Protein AF-A0A9D6R9U3-F1 (afdb_monomer_lite)

Secondary structure (DSSP, 8-state):
--STTHHHHHHHHHHHHHHHHHHHHHHHHHHHTTTTTT--GGGHHHHHHHHHHHHHHHHHHHHHHTSHHHHHHHHHHHHHHHSHHHHHHHHHHHHHHHHH-HHHHTT-HHHHHHHHHHHHHHHHHHHHHHHHHTTSEEEEEETTTEEEEEETTEE---EETTSHHHHHHHHHHHHHHHHHHHHHHHHHHHHHHHTTSTT---GGGTHHHHHHHHHHHHHHHHHHHTT-TTHHHHHHHHHHHHHHHHHHHGGGSGGGHHHHTTHHHHHHHHHT-S-EEE-TTT--EEEEHHHHHHHHHHHHHTT---TTGGGS-HHHHHHHHHHHHHHHTTTSS--------TT---------------

Foldseek 3Di:
DPLPPVVVVLQVVLQVQLVVQLVVLVVLLCQLLVNVVLADPLLVLVLVLQSLLSSLLSSLLSSVCVPLLRVLLVVLVVVLCVDVVSVVVLVVVVVCCLQVVVVVVVPPPLLRQLVNLQSVLVVLLCVLSVCNSSSQWDWDDDPDFWIFIAGSNRGPDIDGCPDPVVVCNVCVNLSSLVSNLSSLVVVLVVVVVVPVDPDDDDPLVRVLSVLSNQLSVLSNCQVVCVVPPVVNVVSSVSNSVSSSCNSNCCSVGPVSVVVVVSSVSSVVSQQPDPAFAAQPQLRHTDGRPSNLVSVCVVCVSVVHDPPSPSSHDPVRNVVVVVVVVCVVVVNPDDPDDDDPDPPPPPDPPDDPDPDPDD

pLDDT: mean 83.94, std 16.0, range [28.25, 98.19]

Structure (mmCIF, N/CA/C/O backbone):
data_AF-A0A9D6R9U3-F1
#
_entry.id   AF-A0A9D6R9U3-F1
#
loop_
_atom_site.group_PDB
_atom_site.id
_atom_site.type_symbol
_atom_site.label_atom_id
_atom_site.label_alt_id
_atom_site.label_comp_id
_atom_site.label_asym_id
_atom_site.label_entity_id
_atom_site.label_seq_id
_atom_site.pdbx_PDB_ins_code
_atom_site.Cartn_x
_atom_site.Cartn_y
_atom_site.Cartn_z
_atom_site.occupancy
_atom_site.B_iso_or_equiv
_atom_site.auth_seq_id
_atom_site.auth_comp_id
_atom_site.auth_asym_id
_atom_site.auth_atom_id
_atom_site.pdbx_PDB_model_num
ATOM 1 N N . MET A 1 1 ? 4.268 16.342 -34.846 1.00 36.91 1 MET A N 1
ATOM 2 C CA . MET A 1 1 ? 3.009 16.623 -34.118 1.00 36.91 1 MET A CA 1
ATOM 3 C C . MET A 1 1 ? 2.222 15.319 -33.978 1.00 36.91 1 MET A C 1
ATOM 5 O O . MET A 1 1 ? 1.827 14.805 -35.005 1.00 36.91 1 MET A O 1
ATOM 9 N N . SER A 1 2 ? 2.113 14.731 -32.771 1.00 40.75 2 SER A N 1
ATOM 10 C CA . SER A 1 2 ? 1.139 13.664 -32.374 1.00 40.75 2 SER A CA 1
ATOM 11 C C . SER A 1 2 ? 1.418 13.082 -30.957 1.00 40.75 2 SER A C 1
ATOM 13 O O . SER A 1 2 ? 0.963 11.993 -30.617 1.00 40.75 2 SER A O 1
ATOM 15 N N . GLY A 1 3 ? 2.175 13.767 -30.088 1.00 41.53 3 GLY A N 1
ATOM 16 C CA . GLY A 1 3 ? 2.413 13.292 -28.711 1.00 41.53 3 GLY A CA 1
ATOM 17 C C . GLY A 1 3 ? 1.284 13.622 -27.725 1.00 41.53 3 GLY A C 1
ATOM 18 O O . GLY A 1 3 ? 1.125 12.934 -26.722 1.00 41.53 3 GLY A O 1
ATOM 19 N N . TYR A 1 4 ? 0.477 14.645 -28.024 1.00 43.56 4 TYR A N 1
ATOM 20 C CA . TYR A 1 4 ? -0.509 15.208 -27.092 1.00 43.56 4 TYR A CA 1
ATOM 21 C C . TYR A 1 4 ? -1.892 14.539 -27.124 1.00 43.56 4 TYR A C 1
ATOM 23 O O . TYR A 1 4 ? -2.690 14.785 -26.232 1.00 43.56 4 TYR A O 1
ATOM 31 N N . GLY A 1 5 ? -2.195 13.672 -28.098 1.00 46.56 5 GLY A N 1
ATOM 32 C CA . GLY A 1 5 ? -3.511 13.013 -28.183 1.00 46.56 5 GLY A CA 1
ATOM 33 C C . GLY A 1 5 ? -3.703 11.844 -27.203 1.00 46.56 5 GLY A C 1
ATOM 34 O O . GLY A 1 5 ? -4.823 11.565 -26.778 1.00 46.56 5 GLY A O 1
ATOM 35 N N . ALA A 1 6 ? -2.615 11.173 -26.806 1.00 57.75 6 ALA A N 1
ATOM 36 C CA . ALA A 1 6 ? -2.670 9.982 -25.950 1.00 57.75 6 ALA A CA 1
ATOM 37 C C . ALA A 1 6 ? -2.725 10.303 -24.442 1.00 57.75 6 ALA A C 1
ATOM 39 O O . ALA A 1 6 ? -3.323 9.549 -23.675 1.00 57.75 6 ALA A O 1
ATOM 40 N N . GLU A 1 7 ? -2.142 11.428 -24.016 1.00 64.00 7 GLU A N 1
ATOM 41 C CA . GLU A 1 7 ? -2.164 11.906 -22.623 1.00 64.00 7 GLU A CA 1
ATOM 42 C C . GLU A 1 7 ? -3.590 12.171 -22.087 1.00 64.00 7 GLU A C 1
ATOM 44 O O . GLU A 1 7 ? -3.938 11.617 -21.042 1.00 64.00 7 GLU A O 1
ATOM 49 N N . PRO A 1 8 ? -4.482 12.910 -22.781 1.00 70.81 8 PRO A N 1
ATOM 50 C CA . PRO A 1 8 ? -5.829 13.167 -22.271 1.00 70.81 8 PRO A CA 1
ATOM 51 C C . PRO A 1 8 ? -6.691 11.897 -22.212 1.00 70.81 8 PRO A C 1
ATOM 53 O O . PRO A 1 8 ? -7.508 11.750 -21.304 1.00 70.81 8 PRO A O 1
ATOM 56 N N . ALA A 1 9 ? -6.494 10.939 -23.125 1.00 79.06 9 ALA A N 1
ATOM 57 C CA . ALA A 1 9 ? -7.179 9.646 -23.070 1.00 79.06 9 ALA A CA 1
ATOM 58 C C . ALA A 1 9 ? -6.716 8.795 -21.873 1.00 79.06 9 ALA A C 1
ATOM 60 O O . ALA A 1 9 ? -7.549 8.208 -21.181 1.00 79.06 9 ALA A O 1
ATOM 61 N N . LEU A 1 10 ? -5.408 8.775 -21.585 1.00 83.62 10 LEU A N 1
ATOM 62 C CA . LEU A 1 10 ? -4.839 8.113 -20.408 1.00 83.62 10 LEU A CA 1
ATOM 63 C C . LEU A 1 10 ? -5.452 8.664 -19.113 1.00 83.62 10 LEU A C 1
ATOM 65 O O . LEU A 1 10 ? -5.875 7.888 -18.256 1.00 83.62 10 LEU A O 1
ATOM 69 N N . HIS A 1 11 ? -5.532 9.992 -18.990 1.00 87.12 11 HIS A N 1
ATOM 70 C CA . HIS A 1 11 ? -6.084 10.646 -17.805 1.00 87.12 11 HIS A CA 1
ATOM 71 C C . HIS A 1 11 ? -7.570 10.353 -17.604 1.00 87.12 11 HIS A C 1
ATOM 73 O O . HIS A 1 11 ? -7.971 10.079 -16.475 1.00 87.12 11 HIS A O 1
ATOM 79 N N . ARG A 1 12 ? -8.372 10.321 -18.676 1.00 90.19 12 ARG A N 1
ATOM 80 C CA . ARG A 1 12 ? -9.791 9.932 -18.589 1.00 90.19 12 ARG A CA 1
ATOM 81 C C . ARG A 1 12 ? -9.971 8.506 -18.076 1.00 90.19 12 ARG A C 1
ATOM 83 O O . ARG A 1 12 ? -10.809 8.266 -17.213 1.00 90.19 12 ARG A O 1
ATOM 90 N N . VAL A 1 13 ? -9.171 7.561 -18.572 1.00 90.31 13 VAL A N 1
ATOM 91 C CA . VAL A 1 13 ? -9.241 6.165 -18.113 1.00 90.31 13 VAL A CA 1
ATOM 92 C C . VAL A 1 13 ? -8.773 6.040 -16.662 1.00 90.31 13 VAL A C 1
ATOM 94 O O . VAL A 1 13 ? -9.426 5.362 -15.875 1.00 90.31 13 VAL A O 1
ATOM 97 N N . ALA A 1 14 ? -7.687 6.721 -16.288 1.00 92.25 14 ALA A N 1
ATOM 98 C CA . ALA A 1 14 ? -7.200 6.726 -14.910 1.00 92.25 14 ALA A CA 1
ATOM 99 C C . ALA A 1 14 ? -8.218 7.334 -13.935 1.00 92.25 14 ALA A C 1
ATOM 101 O O . ALA A 1 14 ? -8.387 6.819 -12.832 1.00 92.25 14 ALA A O 1
ATOM 102 N N . LEU A 1 15 ? -8.919 8.393 -14.351 1.00 94.81 15 LEU A N 1
ATOM 103 C CA . LEU A 1 15 ? -9.996 9.006 -13.580 1.00 94.81 15 LEU A CA 1
ATOM 104 C C . LEU A 1 15 ? -11.168 8.040 -13.401 1.00 94.81 15 LEU A C 1
ATOM 106 O O . LEU A 1 15 ? -11.605 7.826 -12.278 1.00 94.81 15 LEU A O 1
ATOM 110 N N . ARG A 1 16 ? -11.621 7.398 -14.484 1.00 95.88 16 ARG A N 1
ATOM 111 C CA . ARG A 1 16 ? -12.684 6.386 -14.426 1.00 95.88 16 ARG A CA 1
ATOM 112 C C . ARG A 1 16 ? -12.332 5.260 -13.456 1.00 95.88 16 ARG A C 1
ATOM 114 O O . ARG A 1 16 ? -13.155 4.899 -12.624 1.00 95.88 16 ARG A O 1
ATOM 121 N N . ASP A 1 17 ? -11.125 4.708 -13.562 1.00 94.88 17 ASP A N 1
ATOM 122 C CA . ASP A 1 17 ? -10.687 3.619 -12.687 1.00 94.88 17 ASP A CA 1
ATOM 123 C C . ASP A 1 17 ? -10.656 4.069 -11.214 1.00 94.88 17 ASP A C 1
ATOM 125 O O . ASP A 1 17 ? -11.085 3.319 -10.341 1.00 94.88 17 ASP A O 1
ATOM 129 N N . ALA A 1 18 ? -10.207 5.301 -10.940 1.00 96.44 18 ALA A N 1
ATOM 130 C CA . ALA A 1 18 ? -10.208 5.877 -9.597 1.00 96.44 18 ALA A CA 1
ATOM 131 C C . ALA A 1 18 ? -11.622 6.056 -9.038 1.00 96.44 18 ALA A C 1
ATOM 133 O O . ALA A 1 18 ? -11.890 5.613 -7.926 1.00 96.44 18 ALA A O 1
ATOM 134 N N . THR A 1 19 ? -12.541 6.624 -9.821 1.00 97.50 19 THR A N 1
ATOM 135 C CA . THR A 1 19 ? -13.946 6.779 -9.426 1.00 97.50 19 THR A CA 1
ATOM 136 C C . THR A 1 19 ? -14.599 5.429 -9.143 1.00 97.50 19 THR A C 1
ATOM 138 O O . THR A 1 19 ? -15.265 5.282 -8.123 1.00 97.50 19 THR A O 1
ATOM 141 N N . LEU A 1 20 ? -14.377 4.427 -10.002 1.00 97.81 20 LEU A N 1
ATOM 142 C CA . LEU A 1 20 ? -14.916 3.080 -9.805 1.00 97.81 20 LEU A CA 1
ATOM 143 C C . LEU A 1 20 ? -14.356 2.425 -8.538 1.00 97.81 20 LEU A C 1
ATOM 145 O O . LEU A 1 20 ? -15.123 1.887 -7.747 1.00 97.81 20 LEU A O 1
ATOM 149 N N . ALA A 1 21 ? -13.042 2.490 -8.312 1.00 97.38 21 ALA A N 1
ATOM 150 C CA . ALA A 1 21 ? -12.428 1.922 -7.112 1.00 97.38 21 ALA A CA 1
ATOM 151 C C . ALA A 1 21 ? -12.924 2.604 -5.830 1.00 97.38 21 ALA A C 1
ATOM 153 O O . ALA A 1 21 ? -13.231 1.925 -4.853 1.00 97.38 21 ALA A O 1
ATOM 154 N N . THR A 1 22 ? -13.056 3.932 -5.837 1.00 98.00 22 THR A N 1
ATOM 155 C CA . THR A 1 22 ? -13.610 4.677 -4.704 1.00 98.00 22 THR 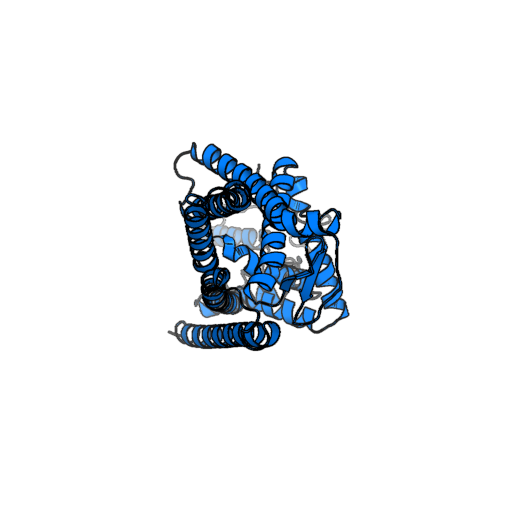A CA 1
ATOM 156 C C . THR A 1 22 ? -15.074 4.320 -4.458 1.00 98.00 22 THR A C 1
ATOM 158 O O . THR A 1 22 ? -15.442 4.078 -3.312 1.00 98.00 22 THR A O 1
ATOM 161 N N . ALA A 1 23 ? -15.895 4.211 -5.507 1.00 98.19 23 ALA A N 1
ATOM 162 C CA . ALA A 1 23 ? -17.287 3.779 -5.381 1.00 98.19 23 ALA A CA 1
ATOM 163 C C . ALA A 1 23 ? -17.396 2.358 -4.807 1.00 98.19 23 ALA A C 1
ATOM 165 O O . ALA A 1 23 ? -18.226 2.113 -3.936 1.00 98.19 23 ALA A O 1
ATOM 166 N N . LEU A 1 24 ? -16.520 1.441 -5.232 1.00 98.06 24 LEU A N 1
ATOM 167 C CA . LEU A 1 24 ? -16.445 0.089 -4.678 1.00 98.06 24 LEU A CA 1
ATOM 168 C C . LEU A 1 24 ? -16.052 0.094 -3.199 1.00 98.06 24 LEU A C 1
ATOM 170 O O . LEU A 1 24 ? -16.662 -0.634 -2.424 1.00 98.06 24 LEU A O 1
ATOM 174 N N . VAL A 1 25 ? -15.082 0.917 -2.786 1.00 97.81 25 VAL A N 1
ATOM 175 C CA . VAL A 1 25 ? -14.719 1.052 -1.365 1.00 97.81 25 VAL A CA 1
ATOM 176 C C . VAL A 1 25 ? -15.887 1.603 -0.549 1.00 97.81 25 VAL A C 1
ATOM 178 O O . VAL A 1 25 ? -16.209 1.034 0.488 1.00 97.81 25 VAL A O 1
ATOM 181 N N . VAL A 1 26 ? -16.569 2.647 -1.028 1.00 97.88 26 VAL A N 1
ATOM 182 C CA . VAL A 1 26 ? -17.756 3.199 -0.351 1.00 97.88 26 VAL A CA 1
ATOM 183 C C . VAL A 1 26 ? -18.863 2.147 -0.233 1.00 97.88 26 VAL A C 1
ATOM 185 O O . VAL A 1 26 ? -19.428 1.976 0.845 1.00 97.88 26 VAL A O 1
ATOM 188 N N . ALA A 1 27 ? -19.134 1.391 -1.299 1.00 97.50 27 ALA A N 1
ATOM 189 C CA . ALA A 1 27 ? -20.107 0.301 -1.273 1.00 97.50 27 ALA A CA 1
ATOM 190 C C . ALA A 1 27 ? -19.701 -0.816 -0.296 1.00 97.50 27 ALA A C 1
ATOM 192 O O . ALA A 1 27 ? -20.547 -1.346 0.418 1.00 97.50 27 ALA A O 1
ATOM 193 N N . ALA A 1 28 ? -18.411 -1.151 -0.228 1.00 96.50 28 ALA A N 1
ATOM 194 C CA . ALA A 1 28 ? -17.881 -2.180 0.659 1.00 96.50 28 ALA A CA 1
ATOM 195 C C . ALA A 1 28 ? -17.956 -1.770 2.142 1.00 96.50 28 ALA A C 1
ATOM 197 O O . ALA A 1 28 ? -18.301 -2.591 2.995 1.00 96.50 28 ALA A O 1
ATOM 198 N N . VAL A 1 29 ? -17.695 -0.494 2.448 1.00 97.00 29 VAL A N 1
ATOM 199 C CA . VAL A 1 29 ? -17.918 0.092 3.779 1.00 97.00 29 VAL A CA 1
ATOM 200 C C . VAL A 1 29 ? -19.401 0.036 4.120 1.00 97.00 29 VAL A C 1
ATOM 202 O O . VAL A 1 29 ? -19.767 -0.492 5.165 1.00 97.00 29 VAL A O 1
ATOM 205 N N . TRP A 1 30 ? -20.271 0.515 3.228 1.00 96.19 30 TRP A N 1
ATOM 206 C CA . TRP A 1 30 ? -21.716 0.533 3.460 1.00 96.19 30 TRP A CA 1
ATOM 207 C C . TRP A 1 30 ? -22.289 -0.871 3.701 1.00 96.19 30 TRP A C 1
ATOM 209 O O . TRP A 1 30 ? -23.037 -1.074 4.655 1.00 96.19 30 TRP A O 1
ATOM 219 N N . ALA A 1 31 ? -21.899 -1.851 2.883 1.00 94.69 31 ALA A N 1
ATOM 220 C CA . ALA A 1 31 ? -22.362 -3.229 3.009 1.00 94.69 31 ALA A CA 1
ATOM 221 C C . ALA A 1 31 ? -21.849 -3.895 4.295 1.00 94.69 31 ALA A C 1
ATOM 223 O O . ALA A 1 31 ? -22.628 -4.506 5.023 1.00 94.69 31 ALA A O 1
ATOM 224 N N . GLY A 1 32 ? -20.553 -3.764 4.595 1.00 91.88 32 GLY A N 1
ATOM 225 C CA . GLY A 1 32 ? -19.945 -4.444 5.740 1.00 91.88 32 GLY A CA 1
ATOM 226 C C . GLY A 1 32 ? -20.246 -3.809 7.101 1.00 91.88 32 GLY A C 1
ATOM 227 O O . GLY A 1 32 ? -20.243 -4.526 8.093 1.00 91.88 32 GLY A O 1
ATOM 228 N N . SER A 1 33 ? -20.567 -2.511 7.145 1.00 94.12 33 SER A N 1
ATOM 229 C CA . SER A 1 33 ? -20.971 -1.786 8.368 1.00 94.12 33 SER A CA 1
ATOM 230 C C . SER A 1 33 ? -22.483 -1.809 8.640 1.00 94.12 33 SER A C 1
ATOM 232 O O . SER A 1 33 ? -22.988 -1.014 9.437 1.00 94.12 33 SER A O 1
ATOM 234 N N . ARG A 1 34 ? -23.236 -2.660 7.925 1.00 93.31 34 ARG A N 1
ATOM 235 C CA . ARG A 1 34 ? -24.708 -2.739 7.977 1.00 93.31 34 ARG A CA 1
ATOM 236 C C . ARG A 1 34 ? -25.378 -1.376 7.765 1.00 93.31 34 ARG A C 1
ATOM 238 O O . ARG A 1 34 ? -26.201 -0.944 8.578 1.00 93.31 34 ARG A O 1
ATOM 245 N N . ALA A 1 35 ? -25.040 -0.719 6.656 1.00 93.25 35 ALA A N 1
ATOM 246 C CA . ALA A 1 35 ? -25.481 0.628 6.294 1.00 93.25 35 ALA A CA 1
ATOM 247 C C . ALA A 1 35 ? -25.019 1.721 7.279 1.00 93.25 35 ALA A C 1
ATOM 249 O O . ALA A 1 35 ? -25.765 2.653 7.570 1.00 93.25 35 ALA A O 1
ATOM 250 N N . GLY A 1 36 ? -23.790 1.605 7.795 1.00 91.12 36 GLY A N 1
ATOM 251 C CA . GLY A 1 36 ? -23.158 2.604 8.660 1.00 91.12 36 GLY A CA 1
ATOM 252 C C . GLY A 1 36 ? -23.436 2.453 10.157 1.00 91.12 36 GLY A C 1
ATOM 253 O O . GLY A 1 36 ? -22.915 3.238 10.941 1.00 91.12 36 GLY A O 1
ATOM 254 N N . ARG A 1 37 ? -24.227 1.456 10.572 1.00 92.62 37 ARG A N 1
ATOM 255 C CA . ARG A 1 37 ? -24.585 1.236 11.986 1.00 92.62 37 ARG A CA 1
ATOM 256 C C . ARG A 1 37 ? -23.405 0.801 12.845 1.00 92.62 37 ARG A C 1
ATOM 258 O O . ARG A 1 37 ? -23.383 1.101 14.030 1.00 92.62 37 ARG A O 1
ATOM 265 N N . ASP A 1 38 ? -22.457 0.099 12.236 1.00 93.38 38 ASP A N 1
ATOM 266 C CA . ASP A 1 38 ? -21.296 -0.455 12.930 1.00 93.38 38 ASP A CA 1
ATOM 267 C C . ASP A 1 38 ? -20.049 0.436 12.756 1.00 93.38 38 ASP A C 1
ATOM 269 O O . ASP A 1 38 ? -18.930 0.001 13.023 1.00 93.38 38 ASP A O 1
ATOM 273 N N . LEU A 1 39 ? -20.220 1.674 12.267 1.00 94.38 39 LEU A N 1
ATOM 274 C CA . LEU A 1 39 ? -19.134 2.647 12.173 1.00 94.38 39 LEU A CA 1
ATOM 275 C C . LEU A 1 39 ? -18.884 3.296 13.531 1.00 94.38 39 LEU A C 1
ATOM 277 O O . LEU A 1 39 ? -19.791 3.850 14.148 1.00 94.38 39 LEU A O 1
ATOM 281 N N . ASP A 1 40 ? -17.624 3.284 13.949 1.00 92.69 40 ASP A N 1
ATOM 282 C CA . ASP A 1 40 ? -17.167 4.023 15.118 1.00 92.69 40 ASP A CA 1
ATOM 283 C C . ASP A 1 40 ? -16.956 5.507 14.749 1.00 92.69 40 ASP A C 1
ATOM 285 O O . ASP A 1 40 ? -16.159 5.799 13.845 1.00 92.69 40 ASP A O 1
ATOM 289 N N . PRO A 1 41 ? -17.624 6.462 15.429 1.00 93.06 41 PRO A N 1
ATOM 290 C CA . PRO A 1 41 ? -17.408 7.891 15.220 1.00 93.06 41 PRO A CA 1
ATOM 291 C C . PRO A 1 41 ? -15.942 8.323 15.352 1.00 93.06 41 PRO A C 1
ATOM 293 O O . PRO A 1 41 ? -15.505 9.208 14.615 1.00 93.06 41 PRO A O 1
ATOM 296 N N . ALA A 1 42 ? -15.167 7.677 16.230 1.00 91.50 42 ALA A N 1
ATOM 297 C CA . ALA A 1 42 ? -13.747 7.968 16.422 1.00 91.50 42 ALA A CA 1
ATOM 298 C C . ALA A 1 42 ? -12.882 7.565 15.213 1.00 91.50 42 ALA A C 1
ATOM 300 O O . ALA A 1 42 ? -11.742 8.006 15.093 1.00 91.50 42 ALA A O 1
ATOM 301 N N . LEU A 1 43 ? -13.410 6.738 14.302 1.00 94.94 43 LEU A N 1
ATOM 302 C CA . LEU A 1 43 ? -12.694 6.261 13.118 1.00 94.94 43 LEU A CA 1
ATOM 303 C C . LEU A 1 43 ? -13.060 7.016 11.828 1.00 94.94 43 LEU A C 1
ATOM 305 O O . LEU A 1 43 ? -12.502 6.731 10.763 1.00 94.94 43 LEU A O 1
ATOM 309 N N . LEU A 1 44 ? -13.969 7.995 11.888 1.00 94.94 44 LEU A N 1
ATOM 310 C CA . LEU A 1 44 ? -14.486 8.671 10.692 1.00 94.94 44 LEU A CA 1
ATOM 311 C C . LEU A 1 44 ? -13.425 9.479 9.933 1.00 94.94 44 LEU A C 1
ATOM 313 O O . LEU A 1 44 ? -13.440 9.481 8.698 1.00 94.94 44 LEU A O 1
ATOM 317 N N . GLY A 1 45 ? -12.472 10.122 10.618 1.00 95.31 45 GLY A N 1
ATOM 318 C CA . GLY A 1 45 ? -11.387 10.830 9.931 1.00 95.31 45 GLY A CA 1
ATOM 319 C C . GLY A 1 45 ? -10.456 9.873 9.182 1.00 95.31 45 GLY A C 1
ATOM 320 O O . GLY A 1 45 ? -10.085 10.132 8.031 1.00 95.31 45 GLY A O 1
ATOM 321 N N . TYR A 1 46 ? -10.174 8.700 9.758 1.00 96.69 46 TYR A N 1
ATOM 322 C CA . TYR A 1 46 ? -9.442 7.621 9.087 1.00 96.69 46 TYR A CA 1
ATOM 323 C C . TYR A 1 46 ? -10.194 7.082 7.863 1.00 96.69 46 TYR A C 1
ATOM 325 O O . TYR A 1 46 ? -9.574 6.818 6.826 1.00 96.69 46 TYR A O 1
ATOM 333 N N . LEU A 1 47 ? -11.523 6.945 7.947 1.00 97.31 47 LEU A N 1
ATOM 334 C CA . LEU A 1 47 ? -12.367 6.524 6.826 1.00 97.31 47 LEU A CA 1
ATOM 335 C C . LEU A 1 47 ? -12.307 7.541 5.681 1.00 97.31 47 LEU A C 1
ATOM 337 O O . LEU A 1 47 ? -12.026 7.165 4.539 1.00 97.31 47 LEU A O 1
ATOM 341 N N . GLY A 1 48 ? -12.490 8.828 5.987 1.00 97.06 48 GLY A N 1
ATOM 342 C CA . GLY A 1 48 ? -12.380 9.910 5.007 1.00 97.06 48 GLY A CA 1
ATOM 343 C C . GLY A 1 48 ? -11.016 9.915 4.311 1.00 97.06 48 GLY A C 1
ATOM 344 O O . GLY A 1 48 ? -10.936 9.925 3.078 1.00 97.06 48 GLY A O 1
ATOM 345 N N . ALA A 1 49 ? -9.933 9.800 5.083 1.00 96.94 49 ALA A N 1
ATOM 346 C CA . ALA A 1 49 ? -8.581 9.704 4.539 1.00 96.94 49 ALA A CA 1
ATOM 347 C C . ALA A 1 49 ? -8.375 8.453 3.673 1.00 96.94 49 ALA A C 1
ATOM 349 O O . ALA A 1 49 ? -7.721 8.531 2.632 1.00 96.94 49 ALA A O 1
ATOM 350 N N . THR A 1 50 ? -8.961 7.313 4.047 1.00 96.56 50 THR A N 1
ATOM 351 C CA . THR A 1 50 ? -8.883 6.065 3.272 1.00 96.56 50 THR A CA 1
ATOM 352 C C . THR A 1 50 ? -9.595 6.188 1.923 1.00 96.56 50 THR A C 1
ATOM 354 O O . THR A 1 50 ? -9.064 5.731 0.908 1.00 96.56 50 THR A O 1
ATOM 357 N N . ILE A 1 51 ? -10.751 6.855 1.867 1.00 97.25 51 ILE A N 1
ATOM 358 C CA . ILE A 1 51 ? -11.493 7.121 0.623 1.00 97.25 51 ILE A CA 1
ATOM 359 C C . ILE A 1 51 ? -10.671 8.019 -0.315 1.00 97.25 51 ILE A C 1
ATOM 361 O O . ILE A 1 51 ? -10.478 7.682 -1.490 1.00 97.25 51 ILE A O 1
ATOM 365 N N . VAL A 1 52 ? -10.124 9.124 0.206 1.00 96.81 52 VAL A N 1
ATOM 366 C CA . VAL A 1 52 ? -9.273 10.053 -0.561 1.00 96.81 52 VAL A CA 1
ATOM 367 C C . VAL A 1 52 ? -8.001 9.359 -1.050 1.00 96.81 52 VAL A C 1
ATOM 369 O O . VAL A 1 52 ? -7.648 9.457 -2.230 1.00 96.81 52 VAL A O 1
ATOM 372 N N . ALA A 1 53 ? -7.330 8.610 -0.173 1.00 95.12 53 ALA A N 1
ATOM 373 C CA . ALA A 1 53 ? -6.139 7.848 -0.523 1.00 95.12 53 ALA A CA 1
ATOM 374 C C . ALA A 1 53 ? -6.445 6.803 -1.602 1.00 95.12 53 ALA A C 1
ATOM 376 O O . ALA A 1 53 ? -5.692 6.698 -2.567 1.00 95.12 53 ALA A O 1
ATOM 377 N N . THR A 1 54 ? -7.569 6.086 -1.504 1.00 95.75 54 THR A N 1
ATOM 378 C CA . THR A 1 54 ? -8.008 5.112 -2.518 1.00 95.75 54 THR A CA 1
ATOM 379 C C . THR A 1 54 ? -8.142 5.765 -3.887 1.00 95.75 54 THR A C 1
ATOM 381 O O . THR A 1 54 ? -7.598 5.242 -4.865 1.00 95.75 54 THR A O 1
ATOM 384 N N . PHE A 1 55 ? -8.804 6.922 -3.964 1.00 96.44 55 PHE A N 1
ATOM 385 C CA . PHE A 1 55 ? -8.961 7.650 -5.220 1.00 96.44 55 PHE A CA 1
ATOM 386 C C . PHE A 1 55 ? -7.596 8.033 -5.810 1.00 96.44 55 PHE A C 1
ATOM 388 O O . PHE A 1 55 ? -7.261 7.669 -6.941 1.00 96.44 55 PHE A O 1
ATOM 395 N N . ALA A 1 56 ? -6.769 8.723 -5.021 1.00 94.44 56 ALA A N 1
ATOM 396 C CA . ALA A 1 56 ? -5.489 9.254 -5.475 1.00 94.44 56 ALA A CA 1
ATOM 397 C C . ALA A 1 56 ? -4.479 8.148 -5.837 1.00 94.44 56 ALA A C 1
ATOM 399 O O . ALA A 1 56 ? -3.762 8.256 -6.839 1.00 94.44 56 ALA A O 1
ATOM 400 N N . LEU A 1 57 ? -4.437 7.061 -5.058 1.00 93.12 57 LEU A N 1
ATOM 401 C CA . LEU A 1 57 ? -3.595 5.896 -5.331 1.00 93.12 57 LEU A CA 1
ATOM 402 C C . LEU A 1 57 ? -4.049 5.190 -6.604 1.00 93.12 57 LEU A C 1
ATOM 404 O O . LEU A 1 57 ? -3.215 4.935 -7.473 1.00 93.12 57 LEU A O 1
ATOM 408 N N . THR A 1 58 ? -5.348 4.928 -6.756 1.00 93.19 58 THR A N 1
ATOM 409 C CA . THR A 1 58 ? -5.878 4.258 -7.951 1.00 93.19 58 THR A CA 1
ATOM 410 C C . THR A 1 58 ? -5.617 5.076 -9.205 1.00 93.19 58 THR A C 1
ATOM 412 O O . THR A 1 58 ? -5.122 4.535 -10.195 1.00 93.19 58 THR A O 1
ATOM 415 N N . TRP A 1 59 ? -5.859 6.388 -9.153 1.00 93.31 59 TRP A N 1
ATOM 416 C CA . TRP A 1 59 ? -5.572 7.288 -10.266 1.00 93.31 59 TRP A CA 1
ATOM 417 C C . TRP A 1 59 ? -4.094 7.223 -10.664 1.00 93.31 59 TRP A C 1
ATOM 419 O O . TRP A 1 59 ? -3.762 6.987 -11.829 1.00 93.31 59 TRP A O 1
ATOM 429 N N . ARG A 1 60 ? -3.186 7.359 -9.688 1.00 90.75 60 ARG A N 1
ATOM 430 C CA . ARG A 1 60 ? -1.739 7.348 -9.934 1.00 90.75 60 ARG A CA 1
ATOM 431 C C . ARG A 1 60 ? -1.258 6.004 -10.471 1.00 90.75 60 ARG A C 1
ATOM 433 O O . ARG A 1 60 ? -0.448 5.969 -11.397 1.00 90.75 60 ARG A O 1
ATOM 440 N N . VAL A 1 61 ? -1.731 4.904 -9.891 1.00 88.75 61 VAL A N 1
ATOM 441 C CA . VAL A 1 61 ? -1.364 3.541 -10.290 1.00 88.75 61 VAL A CA 1
ATOM 442 C C . VAL A 1 61 ? -1.906 3.237 -11.684 1.00 88.75 61 VAL A C 1
ATOM 444 O O . VAL A 1 61 ? -1.137 2.786 -12.530 1.00 88.75 61 VAL A O 1
ATOM 447 N N . SER A 1 62 ? -3.167 3.562 -11.976 1.00 89.75 62 SER A N 1
ATOM 448 C CA . SER A 1 62 ? -3.752 3.373 -13.310 1.00 89.75 62 SER A CA 1
ATOM 449 C C . SER A 1 62 ? -2.998 4.185 -14.367 1.00 89.75 62 SER A C 1
ATOM 451 O O . SER A 1 62 ? -2.555 3.633 -15.381 1.00 89.75 62 SER A O 1
ATOM 453 N N . ALA A 1 63 ? -2.729 5.466 -14.092 1.00 88.62 63 ALA A N 1
ATOM 454 C CA . ALA A 1 63 ? -1.932 6.312 -14.972 1.00 88.62 63 ALA A CA 1
ATOM 455 C C . ALA A 1 63 ? -0.514 5.755 -15.172 1.00 88.62 63 ALA A C 1
ATOM 457 O O . ALA A 1 63 ? -0.002 5.780 -16.289 1.00 88.62 63 ALA A O 1
ATOM 458 N N . PHE A 1 64 ? 0.126 5.224 -14.122 1.00 86.94 64 PHE A N 1
ATOM 459 C CA . PHE A 1 64 ? 1.463 4.633 -14.204 1.00 86.94 64 PHE A CA 1
ATOM 460 C C . PHE A 1 64 ? 1.480 3.348 -15.031 1.00 86.94 64 PHE A C 1
ATOM 462 O O . PHE A 1 64 ? 2.344 3.189 -15.891 1.00 86.94 64 PHE A O 1
ATOM 469 N N . TRP A 1 65 ? 0.548 2.428 -14.792 1.00 84.50 65 TRP A N 1
ATOM 470 C CA . TRP A 1 65 ? 0.527 1.113 -15.435 1.00 84.50 65 TRP A CA 1
ATOM 471 C C . TRP A 1 65 ? 0.197 1.198 -16.918 1.00 84.50 65 TRP A C 1
ATOM 473 O O . TRP A 1 65 ? 0.603 0.331 -17.680 1.00 84.50 65 TRP A O 1
ATOM 483 N N . ARG A 1 66 ? -0.505 2.246 -17.347 1.00 85.00 66 ARG A N 1
ATOM 484 C CA . ARG A 1 66 ? -0.925 2.424 -18.740 1.00 85.00 66 ARG A CA 1
ATOM 485 C C . ARG A 1 66 ? 0.084 3.197 -19.597 1.00 85.00 66 ARG A C 1
ATOM 487 O O . ARG A 1 66 ? -0.099 3.266 -20.811 1.00 85.00 66 ARG A O 1
ATOM 494 N N . ARG A 1 67 ? 1.173 3.730 -19.021 1.00 84.94 67 ARG A N 1
ATOM 495 C CA . ARG A 1 67 ? 2.261 4.334 -19.814 1.00 84.94 67 ARG A CA 1
ATOM 496 C C . ARG A 1 67 ? 2.908 3.263 -20.690 1.00 84.94 67 ARG A C 1
ATOM 498 O O . ARG A 1 67 ? 3.148 2.153 -20.227 1.00 84.94 67 ARG A O 1
ATOM 505 N N . LEU A 1 68 ? 3.258 3.592 -21.936 1.00 76.44 68 LEU A N 1
ATOM 506 C CA . LEU A 1 68 ? 3.893 2.632 -22.853 1.00 76.44 68 LEU A CA 1
ATOM 507 C C . LEU A 1 68 ? 5.079 1.839 -22.237 1.00 76.44 68 LEU A C 1
ATOM 509 O O . LEU A 1 68 ? 5.133 0.632 -22.476 1.00 76.44 68 LEU A O 1
ATOM 513 N N . PRO A 1 69 ? 5.985 2.430 -21.418 1.00 82.50 69 PRO A N 1
ATOM 514 C CA . PRO A 1 69 ? 7.111 1.695 -20.822 1.00 82.50 69 PRO A CA 1
ATOM 515 C C . PRO A 1 69 ? 6.729 0.618 -19.805 1.00 82.50 69 PRO A C 1
ATOM 517 O O . PRO A 1 69 ? 7.535 -0.264 -19.522 1.00 82.50 69 PRO A O 1
ATOM 520 N N . SER A 1 70 ? 5.530 0.689 -19.235 1.00 84.75 70 SER A N 1
ATOM 521 C CA . SER A 1 70 ? 5.045 -0.192 -18.166 1.00 84.75 70 SER A CA 1
ATOM 522 C C . SER A 1 70 ? 3.859 -1.054 -18.606 1.00 84.75 70 SER A C 1
ATOM 524 O O . SER A 1 70 ? 3.672 -2.152 -18.081 1.00 84.75 70 SER A O 1
ATOM 526 N N . ALA A 1 71 ? 3.094 -0.608 -19.605 1.00 86.44 71 ALA A N 1
ATOM 527 C CA . ALA A 1 71 ? 1.844 -1.231 -20.035 1.00 86.44 71 ALA A CA 1
ATOM 528 C C . ALA A 1 71 ? 1.996 -2.683 -20.475 1.00 86.44 71 ALA A C 1
ATOM 530 O O . ALA A 1 71 ? 1.124 -3.505 -20.197 1.00 86.44 71 ALA A O 1
ATOM 531 N N . PHE A 1 72 ? 3.098 -3.034 -21.137 1.00 87.56 72 PHE A N 1
ATOM 532 C CA . PHE A 1 72 ? 3.303 -4.413 -21.574 1.00 87.56 72 PHE A CA 1
ATOM 533 C C . PHE A 1 72 ? 3.577 -5.370 -20.404 1.00 87.56 72 PHE A C 1
ATOM 535 O O . PHE A 1 72 ? 3.113 -6.505 -20.452 1.00 87.56 72 PHE A O 1
ATOM 542 N N . TYR A 1 73 ? 4.225 -4.913 -19.324 1.00 89.25 73 TYR A N 1
ATOM 543 C CA . TYR A 1 73 ? 4.370 -5.709 -18.100 1.00 89.25 73 TYR A CA 1
ATOM 544 C C . TYR A 1 73 ? 3.026 -5.917 -17.401 1.00 89.25 73 TYR A C 1
ATOM 546 O O . TYR A 1 73 ? 2.736 -7.023 -16.953 1.00 89.25 73 TYR A O 1
ATOM 554 N N . GLY A 1 74 ? 2.192 -4.873 -17.344 1.00 86.75 74 GLY A N 1
ATOM 555 C CA . GLY A 1 74 ? 0.849 -4.958 -16.771 1.00 86.75 74 GLY A CA 1
ATOM 556 C C . GLY A 1 74 ? -0.041 -5.920 -17.557 1.00 86.75 74 GLY A C 1
ATOM 557 O O . GLY A 1 74 ? -0.674 -6.791 -16.971 1.00 86.75 74 GLY A O 1
ATOM 558 N N . ARG A 1 75 ? -0.023 -5.834 -18.894 1.00 87.88 75 ARG A N 1
ATOM 559 C CA . ARG A 1 75 ? -0.738 -6.776 -19.771 1.00 87.88 75 ARG A CA 1
ATOM 560 C C . ARG A 1 75 ? -0.249 -8.210 -19.594 1.00 87.88 75 ARG A C 1
ATOM 562 O O . ARG A 1 75 ? -1.075 -9.098 -19.448 1.00 87.88 75 ARG A O 1
ATOM 569 N N . ALA A 1 76 ? 1.065 -8.433 -19.556 1.00 87.12 76 ALA A N 1
ATOM 570 C CA . ALA A 1 76 ? 1.626 -9.763 -19.330 1.00 87.12 76 ALA A CA 1
ATOM 571 C C . ALA A 1 76 ? 1.189 -10.348 -17.978 1.00 87.12 76 ALA A C 1
ATOM 573 O O . ALA A 1 76 ? 0.807 -11.514 -17.911 1.00 87.12 76 ALA A O 1
ATOM 574 N N . LEU A 1 77 ? 1.184 -9.529 -16.919 1.00 87.69 77 LEU A N 1
ATOM 575 C CA . LEU A 1 77 ? 0.690 -9.933 -15.605 1.00 87.69 77 LEU A CA 1
ATOM 576 C C . LEU A 1 77 ? -0.804 -10.277 -15.646 1.00 87.69 77 LEU A C 1
ATOM 578 O O . LEU A 1 77 ? -1.184 -11.351 -15.197 1.00 87.69 77 LEU A O 1
ATOM 582 N N . LEU A 1 78 ? -1.643 -9.412 -16.223 1.00 88.12 78 LEU A N 1
ATOM 583 C CA . LEU A 1 78 ? -3.085 -9.656 -16.338 1.00 88.12 78 LEU A CA 1
ATOM 584 C C . LEU A 1 78 ? -3.390 -10.928 -17.136 1.00 88.12 78 LEU A C 1
ATOM 586 O O . LEU A 1 78 ? -4.245 -11.706 -16.730 1.00 88.12 78 LEU A O 1
ATOM 590 N N . THR A 1 79 ? -2.675 -11.177 -18.235 1.00 88.31 79 THR A N 1
ATOM 591 C CA . THR A 1 79 ? -2.819 -12.415 -19.011 1.00 88.31 79 THR A CA 1
ATOM 592 C C . THR A 1 79 ? -2.394 -13.639 -18.201 1.00 88.31 79 THR A C 1
ATOM 594 O O . THR A 1 79 ? -3.077 -14.655 -18.249 1.00 88.31 79 THR A O 1
ATOM 597 N N . ALA A 1 80 ? -1.311 -13.549 -17.423 1.00 85.94 80 ALA A N 1
ATOM 598 C CA . ALA A 1 80 ? -0.883 -14.642 -16.551 1.00 85.94 80 ALA A CA 1
ATOM 599 C C . ALA A 1 80 ? -1.891 -14.931 -15.428 1.00 85.94 80 ALA A C 1
ATOM 601 O O . ALA A 1 80 ? -2.056 -16.085 -15.055 1.00 85.94 80 ALA A O 1
ATOM 602 N N . LEU A 1 81 ? -2.583 -13.907 -14.921 1.00 87.62 81 LEU A N 1
ATOM 603 C CA . LEU A 1 81 ? -3.604 -14.054 -13.880 1.00 87.62 81 LEU A CA 1
ATOM 604 C C . LEU A 1 81 ? -4.923 -14.661 -14.386 1.00 87.62 81 LEU A C 1
ATOM 606 O O . LEU A 1 81 ? -5.717 -15.119 -13.572 1.00 87.62 81 LEU A O 1
ATOM 610 N N . ARG A 1 82 ? -5.166 -14.678 -15.704 1.00 90.25 82 ARG A N 1
ATOM 611 C CA . ARG A 1 82 ? -6.353 -15.324 -16.302 1.00 90.25 82 ARG A CA 1
ATOM 612 C C . ARG A 1 82 ? -6.253 -16.847 -16.340 1.00 90.25 82 ARG A C 1
ATOM 614 O O . ARG A 1 82 ? -7.278 -17.511 -16.420 1.00 90.25 82 ARG A O 1
ATOM 621 N N . ASP A 1 83 ? -5.039 -17.386 -16.308 1.00 88.19 83 ASP A N 1
ATOM 622 C CA . ASP A 1 83 ? -4.792 -18.822 -16.234 1.00 88.19 83 ASP A CA 1
ATOM 623 C C . ASP A 1 83 ? -4.580 -19.208 -14.758 1.00 88.19 83 ASP A C 1
ATOM 625 O O . ASP A 1 83 ? -3.617 -18.734 -14.148 1.00 88.19 83 ASP A O 1
ATOM 629 N N . PRO A 1 84 ? -5.442 -20.052 -14.161 1.00 86.81 84 PRO A N 1
ATOM 630 C CA . PRO A 1 84 ? -5.389 -20.365 -12.734 1.00 86.81 84 PRO A CA 1
ATOM 631 C C . PRO A 1 84 ? -4.069 -21.024 -12.312 1.00 86.81 84 PRO A C 1
ATOM 633 O O . PRO A 1 84 ? -3.588 -20.780 -11.202 1.00 86.81 84 PRO A O 1
ATOM 636 N N . TRP A 1 85 ? -3.443 -21.819 -13.188 1.00 84.38 85 TRP A N 1
ATOM 637 C CA . TRP A 1 85 ? -2.176 -22.475 -12.870 1.00 84.38 85 TRP A CA 1
ATOM 638 C C . TRP A 1 85 ? -1.038 -21.455 -12.815 1.00 84.38 85 TRP A C 1
ATOM 640 O O . TRP A 1 85 ? -0.314 -21.369 -11.820 1.00 84.38 85 TRP A O 1
ATOM 650 N N . ARG A 1 86 ? -0.937 -20.598 -13.838 1.00 82.38 86 ARG A N 1
ATOM 651 C CA . ARG A 1 86 ? 0.053 -19.509 -13.876 1.00 82.38 86 ARG A CA 1
ATOM 652 C C . ARG A 1 86 ? -0.185 -18.486 -12.771 1.00 82.38 86 ARG A C 1
ATOM 654 O O . ARG A 1 86 ? 0.781 -18.024 -12.164 1.00 82.38 86 ARG A O 1
ATOM 661 N N . ALA A 1 87 ? -1.442 -18.171 -12.468 1.00 84.25 87 ALA A N 1
ATOM 662 C CA . ALA A 1 87 ? -1.814 -17.301 -11.362 1.00 84.25 87 ALA A CA 1
ATOM 663 C C . ALA A 1 87 ? -1.292 -17.860 -10.035 1.00 84.25 87 ALA A C 1
ATOM 665 O O . ALA A 1 87 ? -0.605 -17.144 -9.306 1.00 84.25 87 ALA A O 1
ATOM 666 N N . ARG A 1 88 ? -1.519 -19.151 -9.753 1.00 83.94 88 ARG A N 1
ATOM 667 C CA . ARG A 1 88 ? -1.004 -19.811 -8.543 1.00 83.94 88 ARG A CA 1
ATOM 668 C C . ARG A 1 88 ? 0.516 -19.707 -8.443 1.00 83.94 88 ARG A C 1
ATOM 670 O O . ARG A 1 88 ? 1.025 -19.358 -7.380 1.00 83.94 88 ARG A O 1
ATOM 677 N N . THR A 1 89 ? 1.244 -19.947 -9.532 1.00 81.88 89 THR A N 1
ATOM 678 C CA . THR A 1 89 ? 2.710 -19.819 -9.553 1.00 81.88 89 THR A CA 1
ATOM 679 C C . THR A 1 89 ? 3.163 -18.384 -9.283 1.00 81.88 89 THR A C 1
ATOM 681 O O . THR A 1 89 ? 4.090 -18.166 -8.501 1.00 81.88 89 THR A O 1
ATOM 684 N N . VAL A 1 90 ? 2.495 -17.394 -9.884 1.00 81.19 90 VAL A N 1
ATOM 685 C CA . VAL A 1 90 ? 2.778 -15.967 -9.670 1.00 81.19 90 VAL A CA 1
ATOM 686 C C . VAL A 1 90 ? 2.506 -15.561 -8.220 1.00 81.19 90 VAL A C 1
ATOM 688 O O . VAL A 1 90 ? 3.363 -14.922 -7.608 1.00 81.19 90 VAL A O 1
ATOM 691 N N . PHE A 1 91 ? 1.366 -15.957 -7.648 1.00 81.56 91 PHE A N 1
ATOM 692 C CA . PHE A 1 91 ? 1.012 -15.660 -6.257 1.00 81.56 91 PHE A CA 1
ATOM 693 C C . PHE A 1 91 ? 1.954 -16.335 -5.265 1.00 81.56 91 PHE A C 1
ATOM 695 O O . PHE A 1 91 ? 2.425 -15.685 -4.336 1.00 81.56 91 PHE A O 1
ATOM 702 N N . HIS A 1 92 ? 2.291 -17.605 -5.483 1.00 82.38 92 HIS A N 1
ATOM 703 C CA . HIS A 1 92 ? 3.233 -18.328 -4.634 1.00 82.38 92 HIS A CA 1
ATOM 704 C C . HIS A 1 92 ? 4.623 -17.673 -4.651 1.00 82.38 92 HIS A C 1
ATOM 706 O O . HIS A 1 92 ? 5.215 -17.426 -3.600 1.00 82.38 92 HIS A O 1
ATOM 712 N N . ALA A 1 93 ? 5.122 -17.309 -5.837 1.00 76.56 93 ALA A N 1
ATOM 713 C CA . ALA A 1 93 ? 6.385 -16.588 -5.967 1.00 76.56 93 ALA A CA 1
ATOM 714 C C . ALA A 1 93 ? 6.338 -15.206 -5.291 1.00 76.56 93 ALA A C 1
ATOM 716 O O . ALA A 1 93 ? 7.304 -14.804 -4.642 1.00 76.56 93 ALA A O 1
ATOM 717 N N . ALA A 1 94 ? 5.218 -14.488 -5.411 1.00 79.19 94 ALA A N 1
ATOM 718 C CA . ALA A 1 94 ? 5.019 -13.201 -4.754 1.00 79.19 94 ALA A CA 1
ATOM 719 C C . ALA A 1 94 ? 4.997 -13.330 -3.224 1.00 79.19 94 ALA A C 1
ATOM 721 O O . ALA A 1 94 ? 5.646 -12.537 -2.545 1.00 79.19 94 ALA A O 1
ATOM 722 N N . ALA A 1 95 ? 4.303 -14.336 -2.687 1.00 77.69 95 ALA A N 1
ATOM 723 C CA . ALA A 1 95 ? 4.203 -14.589 -1.253 1.00 77.69 95 ALA A CA 1
ATOM 724 C C . ALA A 1 95 ? 5.569 -14.934 -0.643 1.00 77.69 95 ALA A C 1
ATOM 726 O O . ALA A 1 95 ? 5.967 -14.336 0.358 1.00 77.69 95 ALA A O 1
ATOM 727 N N . ILE A 1 96 ? 6.330 -15.826 -1.291 1.00 77.06 96 ILE A N 1
ATOM 728 C CA . ILE A 1 96 ? 7.692 -16.166 -0.856 1.00 77.06 96 ILE A CA 1
ATOM 729 C C . ILE A 1 96 ? 8.584 -14.928 -0.867 1.00 77.06 96 ILE A C 1
ATOM 731 O O . ILE A 1 96 ? 9.303 -14.686 0.101 1.00 77.06 96 ILE A O 1
ATOM 735 N N . ASP A 1 97 ? 8.546 -14.117 -1.921 1.00 75.25 97 ASP A N 1
ATOM 736 C CA . ASP A 1 97 ? 9.391 -12.927 -1.993 1.00 75.25 97 ASP A CA 1
ATOM 737 C C . ASP A 1 97 ? 8.994 -11.838 -1.003 1.00 75.25 97 ASP A C 1
ATOM 739 O O . ASP A 1 97 ? 9.871 -11.144 -0.479 1.00 75.25 97 ASP A O 1
ATOM 743 N N . LEU A 1 98 ? 7.695 -11.689 -0.739 1.00 72.06 98 LEU A N 1
ATOM 744 C CA . LEU A 1 98 ? 7.181 -10.721 0.219 1.00 72.06 98 LEU A CA 1
ATOM 745 C C . LEU A 1 98 ? 7.544 -11.113 1.655 1.00 72.06 98 LEU A C 1
ATOM 747 O O . LEU A 1 98 ? 7.963 -10.240 2.416 1.00 72.06 98 LEU A O 1
ATOM 751 N N . GLY A 1 99 ? 7.435 -12.402 1.995 1.00 69.69 99 GLY A N 1
ATOM 752 C CA . GLY A 1 99 ? 7.717 -12.919 3.336 1.00 69.69 99 GLY A CA 1
ATOM 753 C C . GLY A 1 99 ? 9.203 -13.134 3.618 1.00 69.69 99 GLY A C 1
ATOM 754 O O . GLY A 1 99 ? 9.691 -12.782 4.686 1.00 69.69 99 GLY A O 1
ATOM 755 N N . THR A 1 100 ? 9.961 -13.677 2.663 1.00 71.06 100 THR A N 1
ATOM 756 C CA . THR A 1 100 ? 11.368 -14.040 2.906 1.00 71.06 100 THR A CA 1
ATOM 757 C C . THR A 1 100 ? 12.346 -12.929 2.543 1.00 71.06 100 THR A C 1
ATOM 759 O O . THR A 1 100 ? 13.426 -12.855 3.128 1.00 71.06 100 THR A O 1
ATOM 762 N N . GLN A 1 101 ? 12.003 -12.067 1.576 1.00 77.69 101 GLN A N 1
ATOM 763 C CA . GLN A 1 101 ? 12.809 -10.919 1.137 1.00 77.69 101 GLN A CA 1
ATOM 764 C C . GLN A 1 101 ? 14.311 -11.248 0.982 1.00 77.69 101 GLN A C 1
ATOM 766 O O . GLN A 1 101 ? 15.182 -10.429 1.296 1.00 77.69 101 GLN A O 1
ATOM 771 N N . ARG A 1 102 ? 14.629 -12.463 0.496 1.00 70.50 102 ARG A N 1
ATOM 772 C CA . ARG A 1 102 ? 15.984 -13.067 0.535 1.00 70.50 102 ARG A CA 1
ATOM 773 C C . ARG A 1 102 ? 17.052 -12.215 -0.145 1.00 70.50 102 ARG A C 1
ATOM 775 O O . ARG A 1 102 ? 18.216 -12.255 0.247 1.00 70.50 102 ARG A O 1
ATOM 782 N N . PHE A 1 103 ? 16.653 -11.387 -1.111 1.00 71.88 103 PHE A N 1
ATOM 783 C CA . PHE A 1 103 ? 17.544 -10.443 -1.783 1.00 71.88 103 PHE A CA 1
ATOM 784 C C . PHE A 1 103 ? 18.211 -9.443 -0.816 1.00 71.88 103 PHE A C 1
ATOM 786 O O . PHE A 1 103 ? 19.336 -9.018 -1.068 1.00 71.88 103 PHE A O 1
ATOM 793 N N . ILE A 1 104 ? 17.552 -9.074 0.292 1.00 76.44 104 ILE A N 1
ATOM 794 C CA . ILE A 1 104 ? 18.122 -8.175 1.310 1.00 76.44 104 ILE A CA 1
ATOM 795 C C . ILE A 1 104 ? 19.048 -8.954 2.246 1.00 76.44 104 ILE A C 1
ATOM 797 O O . ILE A 1 104 ? 20.141 -8.476 2.560 1.00 76.44 104 ILE A O 1
ATOM 801 N N . ALA A 1 105 ? 18.645 -10.167 2.639 1.00 77.31 105 ALA A N 1
ATOM 802 C CA . ALA A 1 105 ? 19.416 -11.028 3.536 1.00 77.31 105 ALA A CA 1
ATOM 803 C C . ALA A 1 105 ? 20.814 -11.337 2.979 1.00 77.31 105 ALA A C 1
ATOM 805 O O . ALA A 1 105 ? 21.789 -11.307 3.725 1.00 77.31 105 ALA A O 1
ATOM 806 N N . ALA A 1 106 ? 20.925 -11.530 1.660 1.00 77.69 106 ALA A N 1
ATOM 807 C CA . ALA A 1 106 ? 22.197 -11.761 0.973 1.00 77.69 106 ALA A CA 1
ATOM 808 C C . ALA A 1 106 ? 23.175 -10.567 1.027 1.00 77.69 106 ALA A C 1
ATOM 810 O O . ALA A 1 106 ? 24.356 -10.735 0.729 1.00 77.69 106 ALA A O 1
ATOM 811 N N . ARG A 1 107 ? 22.702 -9.360 1.380 1.00 82.94 107 ARG A N 1
ATOM 812 C CA . ARG A 1 107 ? 23.537 -8.152 1.510 1.00 82.94 107 ARG A CA 1
ATOM 813 C C . ARG A 1 107 ? 23.802 -7.767 2.965 1.00 82.94 107 ARG A C 1
ATOM 815 O O . ARG A 1 107 ? 24.878 -7.259 3.255 1.00 82.94 107 ARG A O 1
ATOM 822 N N . SER A 1 108 ? 22.826 -7.922 3.863 1.00 88.06 108 SER A N 1
ATOM 823 C CA . SER A 1 108 ? 22.971 -7.608 5.293 1.00 88.06 108 SER A CA 1
ATOM 824 C C . SER A 1 108 ? 21.794 -8.153 6.108 1.00 88.06 108 SER A C 1
ATOM 826 O O . SER A 1 108 ? 20.640 -7.809 5.844 1.00 88.06 108 SER A O 1
ATOM 828 N N . ARG A 1 109 ? 22.094 -8.943 7.150 1.00 88.44 109 ARG A N 1
ATOM 829 C CA . ARG A 1 109 ? 21.088 -9.497 8.076 1.00 88.44 109 ARG A CA 1
ATOM 830 C C . ARG A 1 109 ? 20.365 -8.417 8.884 1.00 88.44 109 ARG A C 1
ATOM 832 O O . ARG A 1 109 ? 19.153 -8.492 9.039 1.00 88.44 109 ARG A O 1
ATOM 839 N N . THR A 1 110 ? 21.077 -7.381 9.334 1.00 89.50 110 THR A N 1
ATOM 840 C CA . THR A 1 110 ? 20.479 -6.272 10.101 1.00 89.50 110 THR A CA 1
ATOM 841 C C . THR A 1 110 ? 19.507 -5.459 9.252 1.00 89.50 110 THR A C 1
ATOM 843 O O . THR A 1 110 ? 18.386 -5.193 9.677 1.00 89.50 110 THR A O 1
ATOM 846 N N . ARG A 1 111 ? 19.883 -5.142 8.005 1.00 90.25 111 ARG A N 1
ATOM 847 C CA . ARG A 1 111 ? 18.981 -4.473 7.052 1.00 90.25 111 ARG A CA 1
ATOM 848 C C . ARG A 1 111 ? 17.773 -5.333 6.703 1.00 90.25 111 ARG A C 1
ATOM 850 O O . ARG A 1 111 ? 16.698 -4.784 6.489 1.00 90.25 111 ARG A O 1
ATOM 857 N N . TRP A 1 112 ? 17.958 -6.648 6.608 1.00 92.00 112 TRP A N 1
ATOM 858 C CA . TRP A 1 112 ? 16.871 -7.586 6.350 1.00 92.00 112 TRP A CA 1
ATOM 859 C C . TRP A 1 112 ? 15.873 -7.614 7.505 1.00 92.00 112 TRP A C 1
ATOM 861 O O . TRP A 1 112 ? 14.696 -7.382 7.258 1.00 92.00 112 TRP A O 1
ATOM 871 N N . LEU A 1 113 ? 16.334 -7.775 8.750 1.00 93.12 113 LEU A N 1
ATOM 872 C CA . LEU A 1 113 ? 15.456 -7.785 9.922 1.00 93.12 113 LEU A CA 1
ATOM 873 C C . LEU A 1 113 ? 14.694 -6.461 10.075 1.00 93.12 113 LEU A C 1
ATOM 875 O O . LEU A 1 113 ? 13.481 -6.470 10.257 1.00 93.12 113 LEU A O 1
ATOM 879 N N . ALA A 1 114 ? 15.376 -5.321 9.924 1.00 94.06 114 ALA A N 1
ATOM 880 C CA . ALA A 1 114 ? 14.733 -4.008 9.981 1.00 94.06 114 ALA A CA 1
ATOM 881 C C . ALA A 1 114 ? 13.688 -3.812 8.868 1.00 94.06 114 ALA A C 1
ATOM 883 O O . ALA A 1 114 ? 12.638 -3.217 9.099 1.00 94.06 114 ALA A O 1
ATOM 884 N N . HIS A 1 115 ? 13.952 -4.313 7.655 1.00 92.12 115 HIS A N 1
ATOM 885 C CA . HIS A 1 115 ? 12.989 -4.245 6.554 1.00 92.12 115 HIS A CA 1
ATOM 886 C C . HIS A 1 115 ? 11.810 -5.192 6.764 1.00 92.12 115 HIS A C 1
ATOM 888 O O . HIS A 1 115 ? 10.673 -4.817 6.480 1.00 92.12 115 HIS A O 1
ATOM 894 N N . LEU A 1 116 ? 12.061 -6.394 7.279 1.00 92.12 116 LEU A N 1
ATOM 895 C CA . LEU A 1 116 ? 11.019 -7.356 7.605 1.00 92.12 116 LEU A CA 1
ATOM 896 C C . LEU A 1 116 ? 10.090 -6.787 8.681 1.00 92.12 116 LEU A C 1
ATOM 898 O O . LEU A 1 116 ? 8.888 -6.750 8.459 1.00 92.12 116 LEU A O 1
ATOM 902 N N . ALA A 1 117 ? 10.641 -6.240 9.767 1.00 94.81 117 ALA A N 1
ATOM 903 C CA . ALA A 1 117 ? 9.871 -5.580 10.821 1.00 94.81 117 ALA A CA 1
ATOM 904 C C . ALA A 1 117 ? 9.043 -4.400 10.283 1.00 94.81 117 ALA A C 1
ATOM 906 O O . ALA A 1 117 ? 7.846 -4.318 10.545 1.00 94.81 117 ALA A O 1
ATOM 907 N N . LEU A 1 118 ? 9.645 -3.533 9.458 1.00 93.75 118 LEU A N 1
ATOM 908 C CA . LEU A 1 118 ? 8.939 -2.395 8.865 1.00 93.75 118 LEU A CA 1
ATOM 909 C C . LEU A 1 118 ? 7.807 -2.835 7.925 1.00 93.75 118 LEU A C 1
ATOM 911 O O . LEU A 1 118 ? 6.702 -2.301 7.986 1.00 93.75 118 LEU A O 1
ATOM 915 N N . SER A 1 119 ? 8.080 -3.794 7.038 1.00 91.25 119 SER A N 1
ATOM 916 C CA . SER A 1 119 ? 7.109 -4.258 6.039 1.00 91.25 119 SER A CA 1
ATOM 917 C C . SER A 1 119 ? 5.994 -5.094 6.657 1.00 91.25 119 SER A C 1
ATOM 919 O O . SER A 1 119 ? 4.831 -4.823 6.388 1.00 91.25 119 SER A O 1
ATOM 921 N N . LEU A 1 120 ? 6.320 -6.061 7.516 1.00 92.19 120 LEU A N 1
ATOM 922 C CA . LEU A 1 120 ? 5.314 -6.877 8.185 1.00 92.19 120 LEU A CA 1
ATOM 923 C C . LEU A 1 120 ? 4.515 -6.045 9.188 1.00 92.19 120 LEU A C 1
ATOM 925 O O . LEU A 1 120 ? 3.298 -6.136 9.189 1.00 92.19 120 LEU A O 1
ATOM 929 N N . GLY A 1 121 ? 5.167 -5.176 9.966 1.00 95.69 121 GLY A N 1
ATOM 930 C CA . GLY A 1 121 ? 4.482 -4.271 10.888 1.00 95.69 121 GLY A CA 1
ATOM 931 C C . GLY A 1 121 ? 3.470 -3.378 10.169 1.00 95.69 121 GLY A C 1
ATOM 932 O O . GLY A 1 121 ? 2.304 -3.362 10.542 1.00 95.69 121 GLY A O 1
ATOM 933 N N . THR A 1 122 ? 3.871 -2.710 9.079 1.00 94.25 122 THR A N 1
ATOM 934 C CA . THR A 1 122 ? 2.941 -1.857 8.313 1.00 94.25 122 THR A CA 1
ATOM 935 C C . THR A 1 122 ? 1.803 -2.652 7.672 1.00 94.25 122 THR A C 1
ATOM 937 O O . THR A 1 122 ? 0.655 -2.219 7.747 1.00 94.25 122 THR A O 1
ATOM 940 N N . LEU A 1 123 ? 2.083 -3.815 7.072 1.00 92.25 123 LEU A N 1
ATOM 941 C CA . LEU A 1 123 ? 1.048 -4.673 6.483 1.00 92.25 123 LEU A CA 1
ATOM 942 C C . LEU A 1 123 ? 0.061 -5.185 7.537 1.00 92.25 123 LEU A C 1
ATOM 944 O O . LEU A 1 123 ? -1.142 -5.134 7.299 1.00 92.25 123 LEU A O 1
ATOM 948 N N . THR A 1 124 ? 0.549 -5.623 8.699 1.00 95.38 124 THR A N 1
ATOM 949 C CA . THR A 1 124 ? -0.292 -6.062 9.819 1.00 95.38 124 THR A CA 1
ATOM 950 C C . THR A 1 124 ? -1.140 -4.914 10.356 1.00 95.38 124 THR A C 1
ATOM 952 O O . THR A 1 124 ? -2.332 -5.107 10.570 1.00 95.38 124 THR A O 1
ATOM 955 N N . SER A 1 125 ? -0.577 -3.707 10.506 1.00 96.31 125 SER A N 1
ATOM 956 C CA . SER A 1 125 ? -1.354 -2.527 10.901 1.00 96.31 125 SER A CA 1
ATOM 957 C C . SER A 1 125 ? -2.517 -2.285 9.941 1.00 96.31 125 SER A C 1
ATOM 959 O O . SER A 1 125 ? -3.648 -2.221 10.399 1.00 96.31 125 SER A O 1
ATOM 961 N N . PHE A 1 126 ? -2.276 -2.239 8.626 1.00 94.69 126 PHE A N 1
ATOM 962 C CA . PHE A 1 126 ? -3.350 -2.067 7.638 1.00 94.69 126 PHE A CA 1
ATOM 963 C C . PHE A 1 126 ? -4.357 -3.222 7.631 1.00 94.69 126 PHE A C 1
ATOM 965 O O . PHE A 1 126 ? -5.553 -2.982 7.488 1.00 94.69 126 PHE A O 1
ATOM 972 N N . ALA A 1 127 ? -3.898 -4.465 7.797 1.00 95.38 127 ALA A N 1
ATOM 973 C CA . ALA A 1 127 ? -4.771 -5.636 7.837 1.00 95.38 127 ALA A CA 1
ATOM 974 C C . ALA A 1 127 ? -5.745 -5.609 9.027 1.00 95.38 127 ALA A C 1
ATOM 976 O O . ALA A 1 127 ? -6.836 -6.158 8.920 1.00 95.38 127 ALA A O 1
ATOM 977 N N . ILE A 1 128 ? -5.363 -4.961 10.132 1.00 95.25 128 ILE A N 1
ATOM 978 C CA . ILE A 1 128 ? -6.206 -4.788 11.321 1.00 95.25 128 ILE A CA 1
ATOM 979 C C . ILE A 1 128 ? -7.055 -3.515 11.214 1.00 95.25 128 ILE A C 1
ATOM 981 O O . ILE A 1 128 ? -8.256 -3.550 11.474 1.00 95.25 128 ILE A O 1
ATOM 985 N N . THR A 1 129 ? -6.459 -2.384 10.824 1.00 95.56 129 THR A N 1
ATOM 986 C CA . THR A 1 129 ? -7.141 -1.083 10.859 1.00 95.56 129 THR A CA 1
ATOM 987 C C . THR A 1 129 ? -8.143 -0.897 9.731 1.00 95.56 129 THR A C 1
ATOM 989 O O . THR A 1 129 ? -9.164 -0.264 9.962 1.00 95.56 129 THR A O 1
ATOM 992 N N . VAL A 1 130 ? -7.920 -1.456 8.534 1.00 95.81 130 VAL A N 1
ATOM 993 C CA . VAL A 1 130 ? -8.881 -1.311 7.425 1.00 95.81 130 VAL A CA 1
ATOM 994 C C . VAL A 1 130 ? -10.239 -1.934 7.774 1.00 95.81 130 VAL A C 1
ATOM 996 O O . VAL A 1 130 ? -11.239 -1.228 7.656 1.00 95.81 130 VAL A O 1
ATOM 999 N N . PRO A 1 131 ? -10.320 -3.188 8.265 1.00 96.19 131 PRO A N 1
ATOM 1000 C CA . PRO A 1 131 ? -11.595 -3.746 8.706 1.00 96.19 131 PRO A CA 1
ATOM 1001 C C . PRO A 1 131 ? -12.247 -2.969 9.860 1.00 96.19 131 PRO A C 1
ATOM 1003 O O . PRO A 1 131 ? -13.466 -2.827 9.855 1.00 96.19 131 PRO A O 1
ATOM 1006 N N . LEU A 1 132 ? -11.468 -2.442 10.817 1.00 95.44 132 LEU A N 1
ATOM 1007 C CA . LEU A 1 132 ? -11.998 -1.607 11.909 1.00 95.44 132 LEU A CA 1
ATOM 1008 C C . LEU A 1 132 ? -12.625 -0.317 11.367 1.00 95.44 132 LEU A C 1
ATOM 1010 O O . LEU A 1 132 ? -13.780 -0.017 11.645 1.00 95.44 132 LEU A O 1
ATOM 1014 N N . VAL A 1 133 ? -11.885 0.417 10.532 1.00 96.88 133 VAL A N 1
ATOM 1015 C CA . VAL A 1 133 ? -12.330 1.682 9.925 1.00 96.88 133 VAL A CA 1
ATOM 1016 C C . VAL A 1 133 ? -13.542 1.475 9.015 1.00 96.88 133 VAL A C 1
ATOM 1018 O O . VAL A 1 133 ? -14.391 2.354 8.901 1.00 96.88 133 VAL A O 1
ATOM 1021 N N . PHE A 1 134 ? -13.650 0.314 8.365 1.00 97.12 134 PHE A N 1
ATOM 1022 C CA . PHE A 1 134 ? -14.796 -0.019 7.517 1.00 97.12 134 PHE A CA 1
ATOM 1023 C C . PHE A 1 134 ? -16.023 -0.479 8.317 1.00 97.12 134 PHE A C 1
ATOM 1025 O O . PHE A 1 134 ? -17.061 -0.750 7.713 1.00 97.12 134 PHE A O 1
ATOM 1032 N N . GLY A 1 135 ? -15.918 -0.607 9.645 1.00 95.44 135 GLY A N 1
ATOM 1033 C CA . GLY A 1 135 ? -16.963 -1.186 10.493 1.00 95.44 135 GLY A CA 1
ATOM 1034 C C . GLY A 1 135 ? -17.187 -2.679 10.239 1.00 95.44 135 GLY A C 1
ATOM 1035 O O . GLY A 1 135 ? -18.223 -3.222 10.604 1.00 95.44 135 GLY A O 1
ATOM 1036 N N . TRP A 1 136 ? -16.243 -3.357 9.579 1.00 96.00 136 TRP A N 1
ATOM 1037 C CA . TRP A 1 136 ? -16.332 -4.791 9.300 1.00 96.00 136 TRP A CA 1
ATOM 1038 C C . TRP A 1 136 ? -16.044 -5.625 10.531 1.00 96.00 136 TRP A C 1
ATOM 1040 O O . TRP A 1 136 ? -16.547 -6.738 10.621 1.00 96.00 136 TRP A O 1
ATOM 1050 N N . ILE A 1 137 ? -15.211 -5.122 11.439 1.00 94.31 137 ILE A N 1
ATOM 1051 C CA . ILE A 1 137 ? -14.939 -5.776 12.712 1.00 94.31 137 ILE A CA 1
ATOM 1052 C C . ILE A 1 137 ? -15.159 -4.789 13.850 1.00 94.31 137 ILE A C 1
ATOM 1054 O O . ILE A 1 137 ? -14.727 -3.643 13.766 1.00 94.31 137 ILE A O 1
ATOM 1058 N N . HIS A 1 138 ? -15.809 -5.241 14.914 1.00 91.62 138 HIS A N 1
ATOM 1059 C CA . HIS A 1 138 ? -15.901 -4.517 16.178 1.00 91.62 138 HIS A CA 1
ATOM 1060 C C . HIS A 1 138 ? -16.032 -5.507 17.337 1.00 91.62 138 HIS A C 1
ATOM 1062 O O . HIS A 1 138 ? -16.318 -6.692 17.142 1.00 91.62 138 HIS A O 1
ATOM 1068 N N . PHE A 1 139 ? -15.805 -5.023 18.554 1.00 90.50 139 PHE A N 1
ATOM 1069 C CA . PHE A 1 139 ? -15.900 -5.824 19.768 1.00 90.50 139 PHE A CA 1
ATOM 1070 C C . PHE A 1 139 ? -17.050 -5.300 20.619 1.00 90.50 139 PHE A C 1
ATOM 1072 O O . PHE A 1 139 ? -17.055 -4.135 21.006 1.00 90.50 139 PHE A O 1
ATOM 1079 N N . ALA A 1 140 ? -18.020 -6.164 20.907 1.00 88.31 140 ALA A N 1
ATOM 1080 C CA . ALA A 1 140 ? -19.112 -5.861 21.822 1.00 88.31 140 ALA A CA 1
ATOM 1081 C C . ALA A 1 140 ? -18.804 -6.459 23.199 1.00 88.31 140 ALA A C 1
ATOM 1083 O O . ALA A 1 140 ? -18.413 -7.627 23.293 1.00 88.31 140 ALA A O 1
ATOM 1084 N N . ALA A 1 141 ? -18.964 -5.666 24.258 1.00 86.44 141 ALA A N 1
ATOM 1085 C CA . ALA A 1 141 ? -18.847 -6.162 25.625 1.00 86.44 141 ALA A CA 1
ATOM 1086 C C . ALA A 1 141 ? -19.967 -7.178 25.919 1.00 86.44 141 ALA A C 1
ATOM 1088 O O . ALA A 1 141 ? -21.121 -6.960 25.545 1.00 86.44 141 ALA A O 1
ATOM 1089 N N . ASP A 1 142 ? -19.624 -8.287 26.573 1.00 86.19 142 ASP A N 1
ATOM 1090 C CA . ASP A 1 142 ? -20.551 -9.353 26.966 1.00 86.19 142 ASP A CA 1
ATOM 1091 C C . ASP A 1 142 ? -20.394 -9.657 28.460 1.00 86.19 142 ASP A C 1
ATOM 1093 O O . ASP A 1 142 ? -19.715 -10.600 28.870 1.00 86.19 142 ASP A O 1
ATOM 1097 N N . GLY A 1 143 ? -21.001 -8.804 29.286 1.00 85.62 143 GLY A N 1
ATOM 1098 C CA . GLY A 1 143 ? -20.784 -8.808 30.732 1.00 85.62 143 GLY A CA 1
ATOM 1099 C C . GLY A 1 143 ? -19.447 -8.167 31.118 1.00 85.62 143 GLY A C 1
ATOM 1100 O O . GLY A 1 143 ? -18.941 -7.307 30.401 1.00 85.62 143 GLY A O 1
ATOM 1101 N N . GLN A 1 144 ? -18.905 -8.562 32.273 1.00 81.69 144 GLN A N 1
ATOM 1102 C CA . GLN A 1 144 ? -17.661 -7.992 32.813 1.00 81.69 144 GLN A CA 1
ATOM 1103 C C . GLN A 1 144 ? -16.402 -8.698 32.290 1.00 81.69 144 GLN A C 1
ATOM 1105 O O . GLN A 1 144 ? -15.375 -8.047 32.139 1.00 81.69 144 GLN A O 1
ATOM 1110 N N . ASP A 1 145 ? -16.496 -9.990 31.949 1.00 86.38 145 ASP A N 1
ATOM 1111 C CA . ASP A 1 145 ? -15.311 -10.839 31.734 1.00 86.38 145 ASP A CA 1
ATOM 1112 C C . ASP A 1 145 ? -15.109 -11.307 30.282 1.00 86.38 145 ASP A C 1
ATOM 1114 O O . ASP A 1 145 ? -14.112 -11.965 29.966 1.00 86.38 145 ASP A O 1
ATOM 1118 N N . HIS A 1 146 ? -16.043 -10.991 29.377 1.00 87.38 146 HIS A N 1
ATOM 1119 C CA . HIS A 1 146 ? -16.023 -11.491 28.002 1.00 87.38 146 HIS A CA 1
ATOM 1120 C C . HIS A 1 146 ? -16.236 -10.394 26.956 1.00 87.38 146 HIS A C 1
ATOM 1122 O O . HIS A 1 146 ? -16.997 -9.445 27.146 1.00 87.38 146 HIS A O 1
ATOM 1128 N N . TYR A 1 147 ? -15.611 -10.590 25.792 1.00 88.50 147 TYR A N 1
ATOM 1129 C CA . TYR A 1 147 ? -15.899 -9.840 24.570 1.00 88.50 147 TYR A CA 1
ATOM 1130 C C . TYR A 1 147 ? -16.455 -10.756 23.481 1.00 88.50 147 TYR A C 1
ATOM 1132 O O . TYR A 1 147 ? -16.046 -11.913 23.331 1.00 88.50 147 TYR A O 1
ATOM 1140 N N . ARG A 1 148 ? -17.356 -10.196 22.672 1.00 90.31 148 ARG A N 1
ATOM 1141 C CA . ARG A 1 148 ? -17.883 -10.800 21.448 1.00 90.31 148 ARG A CA 1
ATOM 1142 C C . ARG A 1 148 ? -17.280 -10.100 20.229 1.00 90.31 148 ARG A C 1
ATOM 1144 O O . ARG A 1 148 ? -17.630 -8.946 19.971 1.00 90.31 148 ARG A O 1
ATOM 1151 N N . PRO A 1 149 ? -16.387 -10.757 19.468 1.00 91.25 149 PRO A N 1
ATOM 1152 C CA . PRO A 1 149 ? -15.956 -10.247 18.178 1.00 91.25 149 PRO A CA 1
ATOM 1153 C C . PRO A 1 149 ? -17.100 -10.386 17.172 1.00 91.25 149 PRO A C 1
ATOM 1155 O O . PRO A 1 149 ? -17.624 -11.482 16.942 1.00 91.25 149 PRO A O 1
ATOM 1158 N N . VAL A 1 150 ? -17.468 -9.267 16.561 1.00 91.50 150 VAL A N 1
ATOM 1159 C CA . VAL A 1 150 ? -18.454 -9.203 15.487 1.00 91.50 150 VAL A CA 1
ATOM 1160 C C . VAL A 1 150 ? -17.713 -8.942 14.188 1.00 91.50 150 VAL A C 1
ATOM 1162 O O . VAL A 1 150 ? -16.939 -7.992 14.101 1.00 91.50 150 VAL A O 1
ATOM 1165 N N . VAL A 1 151 ? -17.940 -9.788 13.186 1.00 93.94 151 VAL A N 1
ATOM 1166 C CA . VAL A 1 151 ? -17.346 -9.666 11.853 1.00 93.94 151 VAL A CA 1
ATOM 1167 C C . VAL A 1 151 ? -18.463 -9.637 10.821 1.00 93.94 151 VAL A C 1
ATOM 1169 O O . VAL A 1 151 ? -19.227 -10.591 10.711 1.00 93.94 151 VAL A O 1
ATOM 1172 N N . LEU A 1 152 ? -18.572 -8.539 10.072 1.00 92.62 152 LEU A N 1
ATOM 1173 C CA . LEU A 1 152 ? -19.615 -8.296 9.068 1.00 92.62 152 LEU A CA 1
ATOM 1174 C C . LEU A 1 152 ? -21.032 -8.505 9.636 1.00 92.62 152 LEU A C 1
ATOM 1176 O O . LEU A 1 152 ? -21.900 -9.092 8.993 1.00 92.62 152 LEU A O 1
ATOM 1180 N N . GLY A 1 153 ? -21.250 -8.072 10.881 1.00 88.06 153 GLY A N 1
ATOM 1181 C CA . GLY A 1 153 ? -22.513 -8.251 11.603 1.00 88.06 153 GLY A CA 1
ATOM 1182 C C . GLY A 1 153 ? -22.741 -9.645 12.201 1.00 88.06 153 GLY A C 1
ATOM 1183 O O . GLY A 1 153 ? -23.762 -9.854 12.852 1.00 88.06 153 GLY A O 1
ATOM 1184 N N . ILE A 1 154 ? -21.815 -10.590 12.013 1.00 90.44 154 ILE A N 1
ATOM 1185 C CA . ILE A 1 154 ? -21.907 -11.958 12.534 1.00 90.44 154 ILE A CA 1
ATOM 1186 C C . ILE A 1 154 ? -21.061 -12.075 13.803 1.00 90.44 154 ILE A C 1
ATOM 1188 O O . ILE A 1 154 ? -19.862 -11.801 13.793 1.00 90.44 154 ILE A O 1
ATOM 1192 N N . VAL A 1 155 ? -21.675 -12.514 14.901 1.00 92.00 155 VAL A N 1
ATOM 1193 C CA . VAL A 1 155 ? -20.962 -12.816 16.149 1.00 92.00 155 VAL A CA 1
ATOM 1194 C C . VAL A 1 155 ? -20.191 -14.125 15.965 1.00 92.00 155 VAL A C 1
ATOM 1196 O O . VAL A 1 155 ? -20.802 -15.175 15.782 1.00 92.00 155 VAL A O 1
ATOM 1199 N N . LEU A 1 156 ? -18.857 -14.077 16.015 1.00 87.31 156 LEU A N 1
ATOM 1200 C CA . LEU A 1 156 ? -18.016 -15.265 15.797 1.00 87.31 156 LEU A CA 1
ATOM 1201 C C . LEU A 1 156 ? -17.821 -16.126 17.054 1.00 87.31 156 LEU A C 1
ATOM 1203 O O . LEU A 1 156 ? -17.327 -17.247 16.963 1.00 87.31 156 LEU A O 1
ATOM 1207 N N . GLY A 1 157 ? -18.188 -15.613 18.227 1.00 85.88 157 GLY A N 1
ATOM 1208 C CA . GLY A 1 157 ? -18.088 -16.332 19.492 1.00 85.88 157 GLY A CA 1
ATOM 1209 C C . GLY A 1 157 ? -17.938 -15.391 20.680 1.00 85.88 157 GLY A C 1
ATOM 1210 O O . GLY A 1 157 ? -18.294 -14.216 20.604 1.00 85.88 157 GLY A O 1
ATOM 1211 N N . ARG A 1 158 ? -17.386 -15.923 21.771 1.00 88.00 158 ARG A N 1
ATOM 1212 C CA . ARG A 1 158 ? -16.995 -15.180 22.973 1.00 88.00 158 ARG A CA 1
ATOM 1213 C C . ARG A 1 158 ? -15.595 -15.606 23.392 1.00 88.00 158 ARG A C 1
ATOM 1215 O O . ARG A 1 158 ? -15.274 -16.791 23.301 1.00 88.00 158 ARG A O 1
ATOM 1222 N N . PHE A 1 159 ? -14.780 -14.670 23.855 1.00 86.81 159 PHE A N 1
ATOM 1223 C CA . PHE A 1 159 ? -13.492 -14.986 24.470 1.00 86.81 159 PHE A CA 1
ATOM 1224 C C . PHE A 1 159 ? -13.329 -14.227 25.790 1.00 86.81 159 PHE A C 1
ATOM 1226 O O . PHE A 1 159 ? -13.814 -13.103 25.926 1.00 86.81 159 PHE A O 1
ATOM 1233 N N . ALA A 1 160 ? -12.682 -14.873 26.762 1.00 87.00 160 ALA A N 1
ATOM 1234 C CA . ALA A 1 160 ? -12.414 -14.303 28.081 1.00 87.00 160 ALA A CA 1
ATOM 1235 C C . ALA A 1 160 ? -11.295 -13.259 28.014 1.00 87.00 160 ALA A C 1
ATOM 1237 O O . ALA A 1 160 ? -10.334 -13.437 27.258 1.00 87.00 160 ALA A O 1
ATOM 1238 N N . LEU A 1 161 ? -11.412 -12.204 28.823 1.00 84.44 161 LEU A N 1
ATOM 1239 C CA . LEU A 1 161 ? -10.432 -11.114 28.925 1.00 84.44 161 LEU A CA 1
ATOM 1240 C C . LEU A 1 161 ? -9.024 -11.598 29.284 1.00 84.44 161 LEU A C 1
ATOM 1242 O O . LEU A 1 161 ? -8.046 -11.089 28.740 1.00 84.44 161 LEU A O 1
ATOM 1246 N N . ASP A 1 162 ? -8.934 -12.627 30.125 1.00 85.94 162 ASP A N 1
ATOM 1247 C CA . ASP A 1 162 ? -7.660 -13.165 30.616 1.00 85.94 162 ASP A CA 1
ATOM 1248 C C . ASP A 1 162 ? -7.021 -14.182 29.651 1.00 85.94 162 ASP A C 1
ATOM 1250 O O . ASP A 1 162 ? -5.952 -14.738 29.909 1.00 85.94 162 ASP A O 1
ATOM 1254 N N . GLY A 1 163 ? -7.669 -14.454 28.514 1.00 87.19 163 GLY A N 1
ATOM 1255 C CA . GLY A 1 163 ? -7.194 -15.414 27.526 1.00 87.19 163 GLY A CA 1
ATOM 1256 C C . GLY A 1 163 ? -6.119 -14.852 26.591 1.00 87.19 163 GLY A C 1
ATOM 1257 O O . GLY A 1 163 ? -6.118 -13.676 26.224 1.00 87.19 163 GLY A O 1
ATOM 1258 N N . GLY A 1 164 ? -5.253 -15.730 26.073 1.00 88.94 164 GLY A N 1
ATOM 1259 C CA . GLY A 1 164 ? -4.237 -15.347 25.080 1.00 88.94 164 GLY A CA 1
ATOM 1260 C C . GLY A 1 164 ? -4.816 -14.729 23.795 1.00 88.94 164 GLY A C 1
ATOM 1261 O O . GLY A 1 164 ? -4.175 -13.881 23.175 1.00 88.94 164 GLY A O 1
ATOM 1262 N N . ALA A 1 165 ? -6.047 -15.096 23.419 1.00 85.62 165 ALA A N 1
ATOM 1263 C CA . ALA A 1 165 ? -6.753 -14.498 22.285 1.00 85.62 165 ALA A CA 1
ATOM 1264 C C . ALA A 1 165 ? -7.109 -13.020 22.529 1.00 85.62 165 ALA A C 1
ATOM 1266 O O . ALA A 1 165 ? -6.883 -12.196 21.644 1.00 85.62 165 ALA A O 1
ATOM 1267 N N . ALA A 1 166 ? -7.600 -12.677 23.728 1.00 86.12 166 ALA A N 1
ATOM 1268 C CA . ALA A 1 166 ? -7.852 -11.291 24.120 1.00 86.12 166 ALA A CA 1
ATOM 1269 C C . ALA A 1 166 ? -6.549 -10.496 24.149 1.00 86.12 166 ALA A C 1
ATOM 1271 O O . ALA A 1 166 ? -6.462 -9.425 23.550 1.00 86.12 166 ALA A O 1
ATOM 1272 N N . TRP A 1 167 ? -5.509 -11.059 24.773 1.00 91.12 167 TRP A N 1
ATOM 1273 C CA . TRP A 1 167 ? -4.196 -10.427 24.815 1.00 91.12 167 TRP A CA 1
ATOM 1274 C C . TRP A 1 167 ? -3.702 -10.082 23.408 1.00 91.12 167 TRP A C 1
ATOM 1276 O O . TRP A 1 167 ? -3.343 -8.934 23.153 1.00 91.12 167 TRP A O 1
ATOM 1286 N N . LEU A 1 168 ? -3.757 -11.034 22.471 1.00 90.31 168 LEU A N 1
ATOM 1287 C CA . LEU A 1 168 ? -3.340 -10.785 21.097 1.00 90.31 168 LEU A CA 1
ATOM 1288 C C . LEU A 1 168 ? -4.240 -9.754 20.407 1.00 90.31 168 LEU A C 1
ATOM 1290 O O . LEU A 1 168 ? -3.711 -8.844 19.780 1.00 90.31 168 LEU A O 1
ATOM 1294 N N . ALA A 1 169 ? -5.565 -9.845 20.533 1.00 86.50 169 ALA A N 1
ATOM 1295 C CA . ALA A 1 169 ? -6.490 -8.899 19.905 1.00 86.50 169 ALA A CA 1
ATOM 1296 C C . ALA A 1 169 ? -6.232 -7.446 20.348 1.00 86.50 169 ALA A C 1
ATOM 1298 O O . ALA A 1 169 ? -6.200 -6.547 19.507 1.00 86.50 169 ALA A O 1
ATOM 1299 N N . PHE A 1 170 ? -5.963 -7.224 21.639 1.00 86.81 170 PHE A N 1
ATOM 1300 C CA . PHE A 1 170 ? -5.711 -5.890 22.194 1.00 86.81 170 PHE A CA 1
ATOM 1301 C C . PHE A 1 170 ? -4.260 -5.403 22.038 1.00 86.81 170 PHE A C 1
ATOM 1303 O O . PHE A 1 170 ? -4.022 -4.197 22.066 1.00 86.81 170 PHE A O 1
ATOM 1310 N N . HIS A 1 171 ? -3.287 -6.299 21.822 1.00 93.12 171 HIS A N 1
ATOM 1311 C CA . HIS A 1 171 ? -1.871 -5.929 21.663 1.00 93.12 171 HIS A CA 1
ATOM 1312 C C . HIS A 1 171 ? -1.343 -6.054 20.228 1.00 93.12 171 HIS A C 1
ATOM 1314 O O . HIS A 1 171 ? -0.260 -5.544 19.945 1.00 93.12 171 HIS A O 1
ATOM 1320 N N . ALA A 1 172 ? -2.071 -6.672 19.294 1.00 94.75 172 ALA A N 1
ATOM 1321 C CA . ALA A 1 172 ? -1.595 -6.901 17.927 1.00 94.75 172 ALA A CA 1
ATOM 1322 C C . ALA A 1 172 ? -1.194 -5.599 17.218 1.00 94.75 172 ALA A C 1
ATOM 1324 O O . ALA A 1 172 ? -0.146 -5.547 16.568 1.00 94.75 172 ALA A O 1
ATOM 1325 N N . LEU A 1 173 ? -1.979 -4.528 17.385 1.00 94.88 173 LEU A N 1
ATOM 1326 C CA . LEU A 1 173 ? -1.668 -3.232 16.782 1.00 94.88 173 LEU A CA 1
ATOM 1327 C C . LEU A 1 173 ? -0.453 -2.563 17.445 1.00 94.88 173 LEU A C 1
ATOM 1329 O O . LEU A 1 173 ? 0.360 -1.955 16.750 1.00 94.88 173 LEU A O 1
ATOM 1333 N N . ALA A 1 174 ? -0.273 -2.741 18.758 1.00 95.94 174 ALA A N 1
ATOM 1334 C CA . ALA A 1 174 ? 0.909 -2.267 19.476 1.00 95.94 174 ALA A CA 1
ATOM 1335 C C . ALA A 1 174 ? 2.176 -3.030 19.046 1.00 95.94 174 ALA A C 1
ATOM 1337 O O . ALA A 1 174 ? 3.202 -2.413 18.772 1.00 95.94 174 ALA A O 1
ATOM 1338 N N . LEU A 1 175 ? 2.106 -4.356 18.890 1.00 96.44 175 LEU A N 1
ATOM 1339 C CA . LEU A 1 175 ? 3.212 -5.172 18.373 1.00 96.44 175 LEU A CA 1
ATOM 1340 C C . LEU A 1 175 ? 3.591 -4.762 16.943 1.00 96.44 175 LEU A C 1
ATOM 1342 O O . LEU A 1 175 ? 4.774 -4.597 16.633 1.00 96.44 175 LEU A O 1
ATOM 1346 N N . ALA A 1 176 ? 2.591 -4.540 16.085 1.00 97.38 176 ALA A N 1
ATOM 1347 C CA . ALA A 1 176 ? 2.800 -4.025 14.737 1.00 97.38 176 ALA A CA 1
ATOM 1348 C C . ALA A 1 176 ? 3.461 -2.635 14.766 1.00 97.38 176 ALA A C 1
ATOM 1350 O O . ALA A 1 176 ? 4.471 -2.425 14.092 1.00 97.38 176 ALA A O 1
ATOM 1351 N N . GLY A 1 177 ? 2.965 -1.721 15.607 1.00 97.12 177 GLY A N 1
ATOM 1352 C CA . GLY A 1 177 ? 3.548 -0.396 15.830 1.00 97.12 177 GLY A CA 1
ATOM 1353 C C . GLY A 1 177 ? 5.001 -0.459 16.308 1.00 97.12 177 GLY A C 1
ATOM 1354 O O . GLY A 1 177 ? 5.856 0.234 15.760 1.00 97.12 177 GLY A O 1
ATOM 1355 N N . GLY A 1 178 ? 5.319 -1.352 17.247 1.00 97.88 178 GLY A N 1
ATOM 1356 C CA . GLY A 1 178 ? 6.684 -1.599 17.721 1.00 97.88 178 GLY A CA 1
ATOM 1357 C C . GLY A 1 178 ? 7.620 -2.082 16.610 1.00 97.88 178 GLY A C 1
ATOM 1358 O O . GLY A 1 178 ? 8.727 -1.561 16.457 1.00 97.88 178 GLY A O 1
ATOM 1359 N N . ALA A 1 179 ? 7.162 -3.015 15.770 1.00 97.69 179 ALA A N 1
ATOM 1360 C CA . ALA A 1 179 ? 7.925 -3.490 14.616 1.00 97.69 179 ALA A CA 1
ATOM 1361 C C . ALA A 1 179 ? 8.178 -2.372 13.583 1.00 97.69 179 ALA A C 1
ATOM 1363 O O . ALA A 1 179 ? 9.299 -2.234 13.075 1.00 97.69 179 ALA A O 1
ATOM 1364 N N . VAL A 1 180 ? 7.168 -1.533 13.311 1.00 97.75 180 VAL A N 1
ATOM 1365 C CA . VAL A 1 180 ? 7.306 -0.351 12.442 1.00 97.75 180 VAL A CA 1
ATOM 1366 C C . VAL A 1 180 ? 8.292 0.647 13.036 1.00 97.75 180 VAL A C 1
ATOM 1368 O O . VAL A 1 180 ? 9.197 1.083 12.324 1.00 97.75 180 VAL A O 1
ATOM 1371 N N . ALA A 1 181 ? 8.170 0.976 14.323 1.00 97.75 181 ALA A N 1
ATOM 1372 C CA . ALA A 1 181 ? 9.057 1.913 15.006 1.00 97.75 181 ALA A CA 1
ATOM 1373 C C . ALA A 1 181 ? 10.516 1.438 14.959 1.00 97.75 181 ALA A C 1
ATOM 1375 O O . ALA A 1 181 ? 11.402 2.213 14.592 1.00 97.75 181 ALA A O 1
ATOM 1376 N N . PHE A 1 182 ? 10.767 0.153 15.231 1.00 97.50 182 PHE A N 1
ATOM 1377 C CA . PHE A 1 182 ? 12.097 -0.451 15.128 1.00 97.50 182 PHE A CA 1
ATOM 1378 C C . PHE A 1 182 ? 12.682 -0.315 13.713 1.00 97.50 182 PHE A C 1
ATOM 1380 O O . PHE A 1 182 ? 13.783 0.217 13.524 1.00 97.50 182 PHE A O 1
ATOM 1387 N N . GLY A 1 183 ? 11.935 -0.752 12.696 1.00 96.25 183 GLY A N 1
ATOM 1388 C CA . GLY A 1 183 ? 12.397 -0.722 11.310 1.00 96.25 183 GLY A CA 1
ATOM 1389 C C . GLY A 1 183 ? 12.590 0.699 10.769 1.00 96.25 183 GLY A C 1
ATOM 1390 O O . GLY A 1 183 ? 13.607 0.995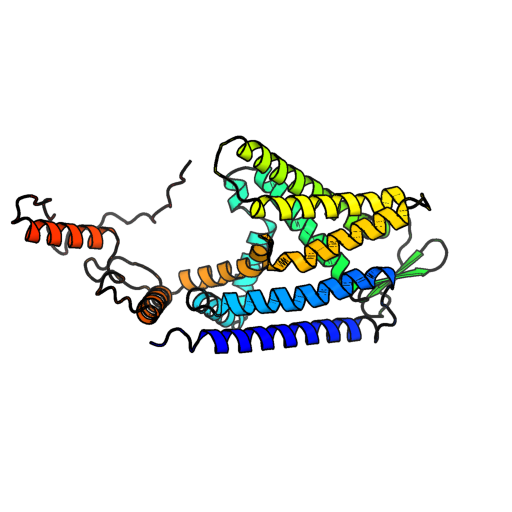 10.132 1.00 96.25 183 GLY A O 1
ATOM 1391 N N . ALA A 1 184 ? 11.649 1.603 11.057 1.00 95.75 184 ALA A N 1
ATOM 1392 C CA . ALA A 1 184 ? 11.711 3.002 10.648 1.00 95.75 184 ALA A CA 1
ATOM 1393 C C . ALA A 1 184 ? 12.887 3.726 11.316 1.00 95.75 184 ALA A C 1
ATOM 1395 O O . ALA A 1 184 ? 13.653 4.392 10.617 1.00 95.75 184 ALA A O 1
ATOM 1396 N N . THR A 1 185 ? 13.101 3.525 12.622 1.00 96.25 185 THR A N 1
ATOM 1397 C CA . THR A 1 185 ? 14.239 4.101 13.360 1.00 96.25 185 THR A CA 1
ATOM 1398 C C . THR A 1 185 ? 15.569 3.649 12.770 1.00 96.25 185 THR A C 1
ATOM 1400 O O . THR A 1 185 ? 16.450 4.479 12.519 1.00 96.25 185 THR A O 1
ATOM 1403 N N . TYR A 1 186 ? 15.712 2.353 12.471 1.00 95.50 186 TYR A N 1
ATOM 1404 C CA . TYR A 1 186 ? 16.927 1.817 11.860 1.00 95.50 186 TYR A CA 1
ATOM 1405 C C . TYR A 1 186 ? 17.225 2.478 10.504 1.00 95.50 186 TYR A C 1
ATOM 1407 O O . TYR A 1 186 ? 18.334 2.969 10.273 1.00 95.50 186 TYR A O 1
ATOM 1415 N N . PHE A 1 187 ? 16.243 2.531 9.595 1.00 92.38 187 PHE A N 1
ATOM 1416 C CA . PHE A 1 187 ? 16.452 3.104 8.261 1.00 92.38 187 PHE A CA 1
ATOM 1417 C C . PHE A 1 187 ? 16.612 4.619 8.268 1.00 92.38 187 PHE A C 1
ATOM 1419 O O . PHE A 1 187 ? 17.390 5.136 7.458 1.00 92.38 187 PHE A O 1
ATOM 1426 N N . LEU A 1 188 ? 15.912 5.315 9.164 1.00 92.31 188 LEU A N 1
ATOM 1427 C CA . LEU A 1 188 ? 16.055 6.749 9.361 1.00 92.31 188 LEU A CA 1
ATOM 1428 C C . LEU A 1 188 ? 17.467 7.064 9.855 1.00 92.31 188 LEU A C 1
ATOM 1430 O O . LEU A 1 188 ? 18.182 7.813 9.194 1.00 92.31 188 LEU A O 1
ATOM 1434 N N . THR A 1 189 ? 17.926 6.394 10.912 1.00 91.50 189 THR A N 1
ATOM 1435 C CA . THR A 1 189 ? 19.289 6.546 11.445 1.00 91.50 189 THR A CA 1
ATOM 1436 C C . THR A 1 189 ? 20.341 6.232 10.384 1.00 91.50 189 THR A C 1
ATOM 1438 O O . THR A 1 189 ? 21.262 7.018 10.162 1.00 91.50 189 THR A O 1
ATOM 1441 N N . ALA A 1 190 ? 20.186 5.127 9.647 1.00 88.75 190 ALA A N 1
ATOM 1442 C CA . ALA A 1 190 ? 21.094 4.776 8.558 1.00 88.75 190 ALA A CA 1
ATOM 1443 C C . ALA A 1 190 ? 21.094 5.821 7.426 1.00 88.75 190 ALA A C 1
ATOM 1445 O O . ALA A 1 190 ? 22.114 5.998 6.757 1.00 88.75 190 ALA A O 1
ATOM 1446 N N . ARG A 1 191 ? 19.970 6.514 7.188 1.00 86.88 191 ARG A N 1
ATOM 1447 C CA . ARG A 1 191 ? 19.898 7.616 6.220 1.00 86.88 191 ARG A CA 1
ATOM 1448 C C . ARG A 1 191 ? 20.603 8.861 6.737 1.00 86.88 191 ARG A C 1
ATOM 1450 O O . ARG A 1 191 ? 21.388 9.443 6.001 1.00 86.88 191 ARG A O 1
ATOM 1457 N N . LEU A 1 192 ? 20.327 9.253 7.978 1.00 85.75 192 LEU A N 1
ATOM 1458 C CA . LEU A 1 192 ? 20.903 10.440 8.606 1.00 85.75 192 LEU A CA 1
ATOM 1459 C C . LEU A 1 192 ? 22.426 10.316 8.726 1.00 85.75 192 LEU A C 1
ATOM 1461 O O . LEU A 1 192 ? 23.138 11.252 8.392 1.00 85.75 192 LEU A O 1
ATOM 1465 N N . ARG A 1 193 ? 22.949 9.130 9.055 1.00 83.50 193 ARG A N 1
ATOM 1466 C CA . ARG A 1 193 ? 24.403 8.889 9.068 1.00 83.50 193 ARG A CA 1
ATOM 1467 C C . ARG A 1 193 ? 25.042 8.987 7.679 1.00 83.50 193 ARG A C 1
ATOM 1469 O O . ARG A 1 193 ? 26.158 9.468 7.557 1.00 83.50 193 ARG A O 1
ATOM 1476 N N . ARG A 1 194 ? 24.337 8.580 6.615 1.00 75.44 194 ARG A N 1
ATOM 1477 C CA . ARG A 1 194 ? 24.808 8.741 5.222 1.00 75.44 194 ARG A CA 1
ATOM 1478 C C . ARG A 1 194 ? 24.687 10.180 4.701 1.00 75.44 194 ARG A C 1
ATOM 1480 O O . ARG A 1 194 ? 25.376 10.516 3.747 1.00 75.44 194 ARG A O 1
ATOM 1487 N N . ARG A 1 195 ? 23.835 11.015 5.312 1.00 63.41 195 ARG A N 1
ATOM 1488 C CA . ARG A 1 195 ? 23.678 12.451 5.002 1.00 63.41 195 ARG A CA 1
ATOM 1489 C C . ARG A 1 195 ? 24.867 13.306 5.432 1.00 63.41 195 ARG A C 1
ATOM 1491 O O . ARG A 1 195 ? 24.979 14.419 4.943 1.00 63.41 195 ARG A O 1
ATOM 1498 N N . ALA A 1 196 ? 25.761 12.788 6.274 1.00 58.28 196 ALA A N 1
ATOM 1499 C CA . ALA A 1 196 ? 27.019 13.457 6.602 1.00 58.28 196 ALA A CA 1
ATOM 1500 C C . ALA A 1 196 ? 27.974 13.607 5.389 1.00 58.28 196 ALA A C 1
ATOM 1502 O O . ALA A 1 196 ? 29.040 14.193 5.527 1.00 58.28 196 ALA A O 1
ATOM 1503 N N . LEU A 1 197 ? 27.604 13.093 4.205 1.00 59.41 197 LEU A N 1
ATOM 1504 C CA . LEU A 1 197 ? 28.318 13.277 2.939 1.00 59.41 197 LEU A CA 1
ATOM 1505 C C . LEU A 1 197 ? 27.623 14.372 2.087 1.00 59.41 197 LEU A C 1
ATOM 1507 O O . LEU A 1 197 ? 26.426 14.228 1.802 1.00 59.41 197 LEU A O 1
ATOM 1511 N N . PRO A 1 198 ? 28.322 15.446 1.660 1.00 53.50 198 PRO A N 1
ATOM 1512 C CA . PRO A 1 198 ? 27.722 16.564 0.920 1.00 53.50 198 PRO A CA 1
ATOM 1513 C C . PRO A 1 198 ? 27.066 16.148 -0.413 1.00 53.50 198 PRO A C 1
ATOM 1515 O O . PRO A 1 198 ? 27.662 15.415 -1.198 1.00 53.50 198 PRO A O 1
ATOM 1518 N N . GLY A 1 199 ? 25.851 16.645 -0.696 1.00 63.12 199 GLY A N 1
ATOM 1519 C CA . GLY A 1 199 ? 25.239 16.631 -2.041 1.00 63.12 199 GLY A CA 1
ATOM 1520 C C . GLY A 1 199 ? 24.357 15.433 -2.437 1.00 63.12 199 GLY A C 1
ATOM 1521 O O . GLY A 1 199 ? 23.934 15.357 -3.586 1.00 63.12 199 GLY A O 1
ATOM 1522 N N . VAL A 1 200 ? 24.050 14.490 -1.533 1.00 62.84 200 VAL A N 1
ATOM 1523 C CA . VAL A 1 200 ? 23.527 13.162 -1.950 1.00 62.84 200 VAL A CA 1
ATOM 1524 C C . VAL A 1 200 ? 22.027 12.913 -1.669 1.00 62.84 200 VAL A C 1
ATOM 1526 O O . VAL A 1 200 ? 21.497 11.894 -2.109 1.00 62.84 200 VAL A O 1
ATOM 1529 N N . THR A 1 201 ? 21.287 13.773 -0.945 1.00 59.31 201 THR A N 1
ATOM 1530 C CA . THR A 1 201 ? 19.903 13.414 -0.529 1.00 59.31 201 THR A CA 1
ATOM 1531 C C . THR A 1 201 ? 18.851 14.523 -0.629 1.00 59.31 201 THR A C 1
ATOM 1533 O O . THR A 1 201 ? 18.922 15.518 0.083 1.00 59.31 201 THR A O 1
ATOM 1536 N N . ASP A 1 202 ? 17.792 14.244 -1.394 1.00 62.47 202 ASP A N 1
ATOM 1537 C CA . ASP A 1 202 ? 16.528 14.992 -1.461 1.00 62.47 202 ASP A CA 1
ATOM 1538 C C . ASP A 1 202 ? 15.662 14.769 -0.184 1.00 62.47 202 ASP A C 1
ATOM 1540 O O . ASP A 1 202 ? 15.518 13.618 0.266 1.00 62.47 202 ASP A O 1
ATOM 1544 N N . PRO A 1 203 ? 15.068 15.822 0.427 1.00 63.53 203 PRO A N 1
ATOM 1545 C CA . PRO A 1 203 ? 14.081 15.719 1.514 1.00 63.53 203 PRO A CA 1
ATOM 1546 C C . PRO A 1 203 ? 12.977 14.672 1.289 1.00 63.53 203 PRO A C 1
ATOM 1548 O O . PRO A 1 203 ? 12.554 14.004 2.243 1.00 63.53 203 PRO A O 1
ATOM 1551 N N . GLY A 1 204 ? 12.580 14.440 0.031 1.00 65.00 204 GLY A N 1
ATOM 1552 C CA . GLY A 1 204 ? 11.573 13.453 -0.379 1.00 65.00 204 GLY A CA 1
ATOM 1553 C C . GLY A 1 204 ? 11.915 11.993 -0.044 1.00 65.00 204 GLY A C 1
ATOM 1554 O O . GLY A 1 204 ? 11.100 11.087 -0.234 1.00 65.00 204 GLY A O 1
ATOM 1555 N N . HIS A 1 205 ? 13.117 11.719 0.471 1.00 71.50 205 HIS A N 1
ATOM 1556 C CA . HIS A 1 205 ? 13.526 10.391 0.933 1.00 71.50 205 HIS A CA 1
ATOM 1557 C C . HIS A 1 205 ? 13.470 10.184 2.445 1.00 71.50 205 HIS A C 1
ATOM 1559 O O . HIS A 1 205 ? 13.588 9.035 2.874 1.00 71.50 205 HIS A O 1
ATOM 1565 N N . VAL A 1 206 ? 13.305 11.243 3.240 1.00 82.88 206 VAL A N 1
ATOM 1566 C CA . VAL A 1 206 ? 13.311 11.149 4.709 1.00 82.88 206 VAL A CA 1
ATOM 1567 C C . VAL A 1 206 ? 11.949 11.421 5.314 1.00 82.88 206 VAL A C 1
ATOM 1569 O O . VAL A 1 206 ? 11.566 10.705 6.237 1.00 82.88 206 VAL A O 1
ATOM 1572 N N . LEU A 1 207 ? 11.194 12.363 4.747 1.00 86.81 207 LEU A N 1
ATOM 1573 C CA . LEU A 1 207 ? 9.869 12.716 5.251 1.00 86.81 207 LEU A CA 1
ATOM 1574 C C . LEU A 1 207 ? 8.934 11.498 5.417 1.00 86.81 207 LEU A C 1
ATOM 1576 O O . LEU A 1 207 ? 8.363 11.360 6.494 1.00 86.81 207 LEU A O 1
ATOM 1580 N N . PRO A 1 208 ? 8.834 10.546 4.463 1.00 89.19 208 PRO A N 1
ATOM 1581 C CA . PRO A 1 208 ? 7.940 9.398 4.638 1.00 89.19 208 PRO A CA 1
ATOM 1582 C C . PRO A 1 208 ? 8.378 8.446 5.761 1.00 89.19 208 PRO A C 1
ATOM 1584 O O . PRO A 1 208 ? 7.537 7.841 6.412 1.00 89.19 208 PRO A O 1
ATOM 1587 N N . LEU A 1 209 ? 9.690 8.307 5.998 1.00 90.75 209 LEU A N 1
ATOM 1588 C CA . LEU A 1 209 ? 10.214 7.482 7.094 1.00 90.75 209 LEU A CA 1
ATOM 1589 C C . LEU A 1 209 ? 9.993 8.145 8.453 1.00 90.75 209 LEU A C 1
ATOM 1591 O O . LEU A 1 209 ? 9.627 7.459 9.401 1.00 90.75 209 LEU A O 1
ATOM 1595 N N . ALA A 1 210 ? 10.208 9.459 8.536 1.00 93.31 210 ALA A N 1
ATOM 1596 C CA . ALA A 1 210 ? 9.942 10.225 9.747 1.00 93.31 210 ALA A CA 1
ATOM 1597 C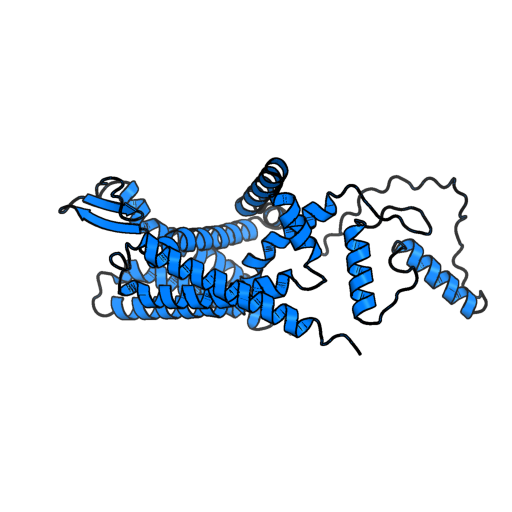 C . ALA A 1 210 ? 8.447 10.203 10.096 1.00 93.31 210 ALA A C 1
ATOM 1599 O O . ALA A 1 210 ? 8.099 9.955 11.243 1.00 93.31 210 ALA A O 1
ATOM 1600 N N . LEU A 1 211 ? 7.572 10.365 9.098 1.00 94.50 211 LEU A N 1
ATOM 1601 C CA . LEU A 1 211 ? 6.124 10.291 9.283 1.00 94.50 211 LEU A CA 1
ATOM 1602 C C . LEU A 1 211 ? 5.662 8.890 9.710 1.00 94.50 211 LEU A C 1
ATOM 1604 O O . LEU A 1 211 ? 4.869 8.776 10.636 1.00 94.50 211 LEU A O 1
ATOM 1608 N N . LEU A 1 212 ? 6.194 7.821 9.103 1.00 95.00 212 LEU A N 1
ATOM 1609 C CA . LEU A 1 212 ? 5.917 6.445 9.542 1.00 95.00 212 LEU A CA 1
ATOM 1610 C C . LEU A 1 212 ? 6.350 6.202 10.991 1.00 95.00 212 LEU A C 1
ATOM 1612 O O . LEU A 1 212 ? 5.616 5.574 11.750 1.00 95.00 212 LEU A O 1
ATOM 1616 N N . LEU A 1 213 ? 7.529 6.699 11.375 1.00 97.06 213 LEU A N 1
ATOM 1617 C CA . LEU A 1 213 ? 8.001 6.604 12.753 1.00 97.06 213 LEU A CA 1
ATOM 1618 C C . LEU A 1 213 ? 7.086 7.386 13.701 1.00 97.06 213 LEU A C 1
ATOM 1620 O O . LEU A 1 213 ? 6.715 6.867 14.745 1.00 97.06 213 LEU A O 1
ATOM 1624 N N . PHE A 1 214 ? 6.679 8.597 13.321 1.00 97.75 214 PHE A N 1
ATOM 1625 C CA . PHE A 1 214 ? 5.779 9.424 14.119 1.00 97.75 214 PHE A CA 1
ATOM 1626 C C . PHE A 1 214 ? 4.413 8.758 14.330 1.00 97.75 214 PHE A C 1
ATOM 1628 O O . PHE A 1 214 ? 3.930 8.692 15.457 1.00 97.75 214 PHE A O 1
ATOM 1635 N N . VAL A 1 215 ? 3.819 8.197 13.273 1.00 97.62 215 VAL A N 1
ATOM 1636 C CA . VAL A 1 215 ? 2.570 7.422 13.355 1.00 97.62 215 VAL A CA 1
ATOM 1637 C C . VAL A 1 215 ? 2.732 6.214 14.281 1.00 97.62 215 VAL A C 1
ATOM 1639 O O . VAL A 1 215 ? 1.878 5.975 15.129 1.00 97.62 215 VAL A O 1
ATOM 1642 N N . ALA A 1 216 ? 3.837 5.474 14.171 1.00 97.94 216 ALA A N 1
ATOM 1643 C CA . ALA A 1 216 ? 4.082 4.313 15.023 1.00 97.94 216 ALA A CA 1
ATOM 1644 C C . ALA A 1 216 ? 4.251 4.694 16.503 1.00 97.94 216 ALA A C 1
ATOM 1646 O O . ALA A 1 216 ? 3.652 4.062 17.368 1.00 97.94 216 ALA A O 1
ATOM 1647 N N . LEU A 1 217 ? 5.028 5.741 16.800 1.00 97.94 217 LEU A N 1
ATOM 1648 C CA . LEU A 1 217 ? 5.262 6.203 18.171 1.00 97.94 217 LEU A CA 1
ATOM 1649 C C . LEU A 1 217 ? 3.998 6.797 18.804 1.00 97.94 217 LEU A C 1
ATOM 1651 O O . LEU A 1 217 ? 3.685 6.470 19.943 1.00 97.94 217 LEU A O 1
ATOM 1655 N N . SER A 1 218 ? 3.247 7.617 18.064 1.00 97.38 218 SER A N 1
ATOM 1656 C CA . SER A 1 218 ? 1.962 8.151 18.537 1.00 97.38 218 SER A CA 1
ATOM 1657 C C . SER A 1 218 ? 0.925 7.045 18.753 1.00 97.38 218 SER A C 1
ATOM 1659 O O . SER A 1 218 ? 0.201 7.085 19.740 1.00 97.38 218 SER A O 1
ATOM 1661 N N . GLY A 1 219 ? 0.910 6.006 17.910 1.00 96.12 219 GLY A N 1
ATOM 1662 C CA . GLY A 1 219 ? 0.039 4.843 18.099 1.00 96.12 219 GLY A CA 1
ATOM 1663 C C . GLY A 1 219 ? 0.410 4.019 19.336 1.00 96.12 219 GLY A C 1
ATOM 1664 O O . GLY A 1 219 ? -0.468 3.598 20.082 1.00 96.12 219 GLY A O 1
ATOM 1665 N N . LEU A 1 220 ? 1.709 3.840 19.604 1.00 96.62 220 LEU A N 1
ATOM 1666 C CA . LEU A 1 220 ? 2.204 3.200 20.832 1.00 96.62 220 LEU A CA 1
ATOM 1667 C C . LEU A 1 220 ? 1.925 4.029 22.092 1.00 96.62 220 LEU A C 1
ATOM 1669 O O . LEU A 1 220 ? 1.843 3.469 23.184 1.00 96.62 220 LEU A O 1
ATOM 1673 N N . ALA A 1 221 ? 1.772 5.346 21.951 1.00 96.19 221 ALA A N 1
ATOM 1674 C CA . ALA A 1 221 ? 1.435 6.228 23.057 1.00 96.19 221 ALA A CA 1
ATOM 1675 C C . ALA A 1 221 ? -0.042 6.118 23.478 1.00 96.19 221 ALA A C 1
ATOM 1677 O O . ALA A 1 221 ? -0.331 6.380 24.641 1.00 96.19 221 ALA A O 1
ATOM 1678 N N . LEU A 1 222 ? -0.960 5.687 22.598 1.00 94.25 222 LEU A N 1
ATOM 1679 C CA . LEU A 1 222 ? -2.393 5.588 22.926 1.00 94.25 222 LEU A CA 1
ATOM 1680 C C . LEU A 1 222 ? -2.681 4.622 24.089 1.00 94.25 222 LEU A C 1
ATOM 1682 O O . LEU A 1 222 ? -3.320 5.041 25.055 1.00 94.25 222 LEU A O 1
ATOM 1686 N N . PRO A 1 223 ? -2.191 3.362 24.091 1.00 92.31 223 PRO A N 1
ATOM 1687 C CA . PRO A 1 223 ? -2.397 2.484 25.241 1.00 92.31 223 PRO A CA 1
ATOM 1688 C C . PRO A 1 223 ? -1.714 3.002 26.511 1.00 92.31 223 PRO A C 1
ATOM 1690 O O . PRO A 1 223 ? -2.214 2.765 27.607 1.00 92.31 223 PRO A O 1
ATOM 1693 N N . ALA A 1 224 ? -0.590 3.715 26.376 1.00 91.94 224 ALA A N 1
ATOM 1694 C CA . ALA A 1 224 ? 0.146 4.274 27.507 1.00 91.94 224 ALA A CA 1
ATOM 1695 C C . ALA A 1 224 ? -0.584 5.468 28.149 1.00 91.94 224 ALA A C 1
ATOM 1697 O O . ALA A 1 224 ? -0.540 5.639 29.366 1.00 91.94 224 ALA A O 1
ATOM 1698 N N . SER A 1 225 ? -1.289 6.276 27.352 1.00 94.12 225 SER A N 1
ATOM 1699 C CA . SER A 1 225 ? -2.032 7.444 27.828 1.00 94.12 225 SER A CA 1
ATOM 1700 C C . SER A 1 225 ? -3.476 7.142 28.233 1.00 94.12 225 SER A C 1
ATOM 1702 O O . SER A 1 225 ? -4.130 8.034 28.760 1.00 94.12 225 SER A O 1
ATOM 1704 N N . ARG A 1 226 ? -3.971 5.905 28.073 1.00 91.38 226 ARG A N 1
ATOM 1705 C CA . ARG A 1 226 ? -5.390 5.534 28.279 1.00 91.38 226 ARG A CA 1
ATOM 1706 C C . ARG A 1 226 ? -6.000 5.946 29.629 1.00 91.38 226 ARG A C 1
ATOM 1708 O O . ARG A 1 226 ? -7.193 6.204 29.697 1.00 91.38 226 ARG A O 1
ATOM 1715 N N . ASN A 1 227 ? -5.191 6.016 30.689 1.00 93.69 227 ASN A N 1
ATOM 1716 C CA . ASN A 1 227 ? -5.636 6.389 32.040 1.00 93.69 227 ASN A CA 1
ATOM 1717 C C . ASN A 1 227 ? -5.521 7.902 32.328 1.00 93.69 227 ASN A C 1
ATOM 1719 O O . ASN A 1 227 ? -5.814 8.335 33.438 1.00 93.69 227 ASN A O 1
ATOM 1723 N N . HIS A 1 228 ? -5.069 8.707 31.363 1.00 94.31 228 HIS A N 1
ATOM 1724 C CA . HIS A 1 228 ? -4.860 10.146 31.513 1.00 94.31 228 HIS A CA 1
ATOM 1725 C C . HIS A 1 228 ? -5.915 10.908 30.707 1.00 94.31 228 HIS A C 1
ATOM 1727 O O . HIS A 1 228 ? -5.776 11.067 29.493 1.00 94.31 228 HIS A O 1
ATOM 1733 N N . ALA A 1 229 ? -6.949 11.404 31.390 1.00 91.19 229 ALA A N 1
ATOM 1734 C CA . ALA A 1 229 ? -8.112 12.039 30.764 1.00 91.19 229 ALA A CA 1
ATOM 1735 C C . ALA A 1 229 ? -7.762 13.248 29.872 1.00 91.19 229 ALA A C 1
ATOM 1737 O O . ALA A 1 229 ? -8.419 13.468 28.860 1.00 91.19 229 ALA A O 1
ATOM 1738 N N . GLU A 1 230 ? -6.709 13.998 30.208 1.00 92.00 230 GLU A N 1
ATOM 1739 C CA . GLU A 1 230 ? -6.271 15.171 29.437 1.00 92.00 230 GLU A CA 1
ATOM 1740 C C . GLU A 1 230 ? -5.319 14.811 28.285 1.00 92.00 230 GLU A C 1
ATOM 1742 O O . GLU A 1 230 ? -5.389 15.388 27.200 1.00 92.00 230 GLU A O 1
ATOM 1747 N N . LEU A 1 231 ? -4.430 13.832 28.496 1.00 93.38 231 LEU A N 1
ATOM 1748 C CA . LEU A 1 231 ? -3.419 13.451 27.505 1.00 93.38 231 LEU A CA 1
ATOM 1749 C C . LEU A 1 231 ? -4.000 12.565 26.402 1.00 93.38 231 LEU A C 1
ATOM 1751 O O . LEU A 1 231 ? -3.571 12.666 25.252 1.00 93.38 231 LEU A O 1
ATOM 1755 N N . PHE A 1 232 ? -4.954 11.690 26.727 1.00 94.44 232 PHE A N 1
ATOM 1756 C CA . PHE A 1 232 ? -5.504 10.739 25.764 1.00 94.44 232 PHE A CA 1
ATOM 1757 C C . PHE A 1 232 ? -6.160 11.424 24.549 1.00 94.44 232 PHE A C 1
ATOM 1759 O O . PHE A 1 232 ? -5.779 11.080 23.428 1.00 94.44 232 PHE A O 1
ATOM 1766 N N . PRO A 1 233 ? -7.041 12.438 24.705 1.00 94.94 233 PRO A N 1
ATOM 1767 C CA . PRO A 1 233 ? -7.628 13.139 23.562 1.00 94.94 233 PRO A CA 1
ATOM 1768 C C . PRO A 1 233 ? -6.578 13.822 22.679 1.00 94.94 233 PRO A C 1
ATOM 1770 O O . PRO A 1 233 ? -6.646 13.730 21.454 1.00 94.94 233 PRO A O 1
ATOM 1773 N N . ALA A 1 234 ? -5.569 14.457 23.287 1.00 94.81 234 ALA A N 1
ATOM 1774 C CA . ALA A 1 234 ? -4.499 15.131 22.555 1.00 94.81 234 ALA A CA 1
ATOM 1775 C C . ALA A 1 234 ? -3.645 14.141 21.743 1.00 94.81 234 ALA A C 1
ATOM 1777 O O . ALA A 1 234 ? -3.373 14.374 20.565 1.00 94.81 234 ALA A O 1
ATOM 1778 N N . VAL A 1 235 ? -3.255 13.013 22.348 1.00 96.00 235 VAL A N 1
ATOM 1779 C CA . VAL A 1 235 ? -2.493 11.954 21.664 1.00 96.00 235 VAL A CA 1
ATOM 1780 C C . VAL A 1 235 ? -3.334 11.298 20.567 1.00 96.00 235 VAL A C 1
ATOM 1782 O O . VAL A 1 235 ? -2.806 11.043 19.486 1.00 96.00 235 VAL A O 1
ATOM 1785 N N . SER A 1 236 ? -4.631 11.076 20.805 1.00 95.25 236 SER A N 1
ATOM 1786 C CA . SER A 1 236 ? -5.567 10.528 19.814 1.00 95.25 236 SER A CA 1
ATOM 1787 C C . SER A 1 236 ? -5.681 11.423 18.589 1.00 95.25 236 SER A C 1
ATOM 1789 O O . SER A 1 236 ? -5.441 10.960 17.475 1.00 95.25 236 SER A O 1
ATOM 1791 N N . LEU A 1 237 ? -5.942 12.718 18.785 1.00 95.56 237 LEU A N 1
ATOM 1792 C CA . LEU A 1 237 ? -6.037 13.683 17.690 1.00 95.56 237 LEU A CA 1
ATOM 1793 C C . LEU A 1 237 ? -4.719 13.792 16.913 1.00 95.56 237 LEU A C 1
ATOM 1795 O O . LEU A 1 237 ? -4.713 13.830 15.683 1.00 95.56 237 LEU A O 1
ATOM 1799 N N . LEU A 1 238 ? -3.587 13.820 17.621 1.00 96.56 238 LEU A N 1
ATOM 1800 C CA . LEU A 1 238 ? -2.264 13.892 17.003 1.00 96.56 238 LEU A CA 1
ATOM 1801 C C . LEU A 1 238 ? -1.952 12.642 16.170 1.00 96.56 238 LEU A C 1
ATOM 1803 O O . LEU A 1 238 ? -1.416 12.750 15.062 1.00 96.56 238 LEU A O 1
ATOM 1807 N N . HIS A 1 239 ? -2.284 11.462 16.697 1.00 97.31 239 HIS A N 1
ATOM 1808 C CA . HIS A 1 239 ? -2.125 10.198 15.990 1.00 97.31 239 HIS A CA 1
ATOM 1809 C C . HIS A 1 239 ? -3.013 10.150 14.744 1.00 97.31 239 HIS A C 1
ATOM 1811 O O . HIS A 1 239 ? -2.524 9.845 13.655 1.00 97.31 239 HIS A O 1
ATOM 1817 N N . GLU A 1 240 ? -4.293 10.500 14.880 1.00 97.44 240 GLU A N 1
ATOM 1818 C CA . GLU A 1 240 ? -5.242 10.565 13.770 1.00 97.44 240 GLU A CA 1
ATOM 1819 C C . GLU A 1 240 ? -4.754 11.512 12.674 1.00 97.44 240 GLU A C 1
ATOM 1821 O O . GLU A 1 240 ? -4.601 11.094 11.525 1.00 97.44 240 GLU A O 1
ATOM 1826 N N . ALA A 1 241 ? -4.404 12.752 13.026 1.00 97.12 241 ALA A N 1
ATOM 1827 C CA . ALA A 1 241 ? -3.891 13.735 12.078 1.00 97.12 241 ALA A CA 1
ATOM 1828 C C . ALA A 1 241 ? -2.657 13.213 11.324 1.00 97.12 241 ALA A C 1
ATOM 1830 O O . ALA A 1 241 ? -2.560 13.349 10.101 1.00 97.12 241 ALA A O 1
ATOM 1831 N N . ALA A 1 242 ? -1.727 12.554 12.019 1.00 97.44 242 ALA A N 1
ATOM 1832 C CA . ALA A 1 242 ? -0.554 11.966 11.384 1.00 97.44 242 ALA A CA 1
ATOM 1833 C C . ALA A 1 242 ? -0.891 10.818 10.428 1.00 97.44 242 ALA A C 1
ATOM 1835 O O . ALA A 1 242 ? -0.280 10.716 9.359 1.00 97.44 242 ALA A O 1
ATOM 1836 N N . VAL A 1 243 ? -1.860 9.969 10.776 1.00 97.00 243 VAL A N 1
ATOM 1837 C CA . VAL A 1 243 ? -2.331 8.899 9.891 1.00 97.00 243 VAL A CA 1
ATOM 1838 C C . VAL A 1 243 ? -3.026 9.484 8.664 1.00 97.00 243 VAL A C 1
ATOM 1840 O O . VAL A 1 243 ? -2.733 9.049 7.552 1.00 97.00 243 VAL A O 1
ATOM 1843 N N . VAL A 1 244 ? -3.865 10.509 8.820 1.00 96.31 244 VAL A N 1
ATOM 1844 C CA . VAL A 1 244 ? -4.506 11.213 7.696 1.00 96.31 244 VAL A CA 1
ATOM 1845 C C . VAL A 1 244 ? -3.450 11.781 6.744 1.00 96.31 244 VAL A C 1
ATOM 1847 O O . VAL A 1 244 ? -3.493 11.511 5.541 1.00 96.31 244 VAL A O 1
ATOM 1850 N N . VAL A 1 245 ? -2.451 12.496 7.273 1.00 95.56 245 VAL A N 1
ATOM 1851 C CA . VAL A 1 245 ? -1.335 13.036 6.478 1.00 95.56 245 VAL A CA 1
ATOM 1852 C C . VAL A 1 245 ? -0.559 11.915 5.787 1.00 95.56 245 VAL A C 1
ATOM 1854 O O . VAL A 1 245 ? -0.212 12.044 4.610 1.00 95.56 245 VAL A O 1
ATOM 1857 N N . LEU A 1 246 ? -0.313 10.795 6.475 1.00 94.62 246 LEU A N 1
ATOM 1858 C CA . LEU A 1 246 ? 0.344 9.630 5.886 1.00 94.62 246 LEU A CA 1
ATOM 1859 C C . LEU A 1 246 ? -0.466 9.086 4.709 1.00 94.62 246 LEU A C 1
ATOM 1861 O O . LEU A 1 246 ? 0.097 8.961 3.625 1.00 94.62 246 LEU A O 1
ATOM 1865 N N . LEU A 1 247 ? -1.757 8.802 4.898 1.00 94.25 247 LEU A N 1
ATOM 1866 C CA . LEU A 1 247 ? -2.642 8.212 3.8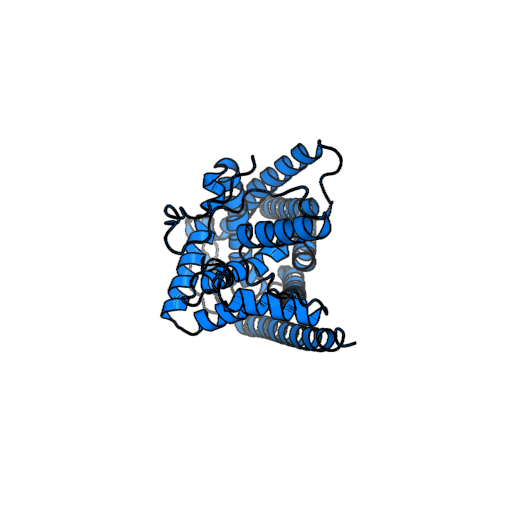90 1.00 94.25 247 LEU A CA 1
ATOM 1867 C C . LEU A 1 247 ? -2.797 9.108 2.658 1.00 94.25 247 LEU A C 1
ATOM 1869 O O . LEU A 1 247 ? -2.608 8.640 1.534 1.00 94.25 247 LEU A O 1
ATOM 1873 N N . VAL A 1 248 ? -3.065 10.400 2.853 1.00 92.56 248 VAL A N 1
ATOM 1874 C CA . VAL A 1 248 ? -3.185 11.373 1.754 1.00 92.56 248 VAL A CA 1
ATOM 1875 C C . VAL A 1 248 ? -1.834 11.593 1.061 1.00 92.56 248 VAL A C 1
ATOM 1877 O O . VAL A 1 248 ? -1.772 11.764 -0.159 1.00 92.56 248 VAL A O 1
ATOM 1880 N N . GLY A 1 249 ? -0.733 11.526 1.813 1.00 90.88 249 GLY A N 1
ATOM 1881 C CA . GLY A 1 249 ? 0.631 11.634 1.298 1.00 90.88 249 GLY A CA 1
ATOM 1882 C C . GLY A 1 249 ? 1.159 10.370 0.606 1.00 90.88 249 GLY A C 1
ATOM 1883 O O . GLY A 1 249 ? 2.088 10.468 -0.203 1.00 90.88 249 GLY A O 1
ATOM 1884 N N . LEU A 1 250 ? 0.582 9.185 0.860 1.00 89.81 250 LEU A N 1
ATOM 1885 C CA . LEU A 1 250 ? 1.001 7.903 0.270 1.00 89.81 250 LEU A CA 1
ATOM 1886 C C . LEU A 1 250 ? 1.230 7.977 -1.249 1.00 89.81 250 LEU A C 1
ATOM 1888 O O . LEU A 1 250 ? 2.338 7.618 -1.670 1.00 89.81 250 LEU A O 1
ATOM 1892 N N . PRO A 1 251 ? 0.272 8.448 -2.080 1.00 86.56 251 PRO A N 1
ATOM 1893 C CA . PRO A 1 251 ? 0.428 8.461 -3.534 1.00 86.56 251 PRO A CA 1
ATOM 1894 C C . PRO A 1 251 ? 1.571 9.362 -3.999 1.00 86.56 251 PRO A C 1
ATOM 1896 O O . PRO A 1 251 ? 2.195 9.075 -5.017 1.00 86.56 251 PRO A O 1
ATOM 1899 N N . PHE A 1 252 ? 1.881 10.431 -3.274 1.00 85.94 252 PHE A N 1
ATOM 1900 C CA . PHE A 1 252 ? 2.896 11.409 -3.679 1.00 85.94 252 PHE A CA 1
ATOM 1901 C C . PHE A 1 252 ? 4.269 11.140 -3.062 1.00 85.94 252 PHE A C 1
ATOM 1903 O O . PHE A 1 252 ? 5.269 11.715 -3.483 1.00 85.94 252 PHE A O 1
ATOM 1910 N N . SER A 1 253 ? 4.334 10.225 -2.100 1.00 85.44 253 SER A N 1
ATOM 1911 C CA . SER A 1 253 ? 5.564 9.853 -1.421 1.00 85.44 253 SER A CA 1
ATOM 1912 C C . SER A 1 253 ? 6.299 8.704 -2.115 1.00 85.44 253 SER A C 1
ATOM 1914 O O . SER A 1 253 ? 5.799 8.019 -3.013 1.00 85.44 253 SER A O 1
ATOM 1916 N N . LYS A 1 254 ? 7.500 8.405 -1.608 1.00 83.00 254 LYS A N 1
ATOM 1917 C CA . LYS A 1 254 ? 8.235 7.196 -1.984 1.00 83.00 254 LYS A CA 1
ATOM 1918 C C . LYS A 1 254 ? 7.440 5.919 -1.699 1.00 83.00 254 LYS A C 1
ATOM 1920 O O . LYS A 1 254 ? 7.703 4.924 -2.361 1.00 83.00 254 LYS A O 1
ATOM 1925 N N . LEU A 1 255 ? 6.477 5.917 -0.772 1.00 81.56 255 LEU A N 1
ATOM 1926 C CA . LEU A 1 255 ? 5.696 4.731 -0.393 1.00 81.56 255 LEU A CA 1
ATOM 1927 C C . LEU A 1 255 ? 4.803 4.212 -1.529 1.00 81.56 255 LEU A C 1
ATOM 1929 O O . LEU A 1 255 ? 4.544 3.013 -1.576 1.00 81.56 255 LEU A O 1
ATOM 1933 N N . ALA A 1 256 ? 4.472 5.043 -2.526 1.00 82.25 256 ALA A N 1
ATOM 1934 C CA . ALA A 1 256 ? 3.767 4.607 -3.735 1.00 82.25 256 ALA A CA 1
ATOM 1935 C C . ALA A 1 256 ? 4.472 3.449 -4.475 1.00 82.25 256 ALA A C 1
ATOM 1937 O O . ALA A 1 256 ? 3.826 2.681 -5.190 1.00 82.25 256 ALA A O 1
ATOM 1938 N N . HIS A 1 257 ? 5.788 3.273 -4.283 1.00 80.69 257 HIS A N 1
ATOM 1939 C CA . HIS A 1 257 ? 6.518 2.137 -4.850 1.00 80.69 257 HIS A CA 1
ATOM 1940 C C . HIS A 1 257 ? 5.956 0.781 -4.401 1.00 80.69 257 HIS A C 1
ATOM 1942 O O . HIS A 1 257 ? 6.054 -0.174 -5.168 1.00 80.69 257 HIS A O 1
ATOM 1948 N N . VAL A 1 258 ? 5.358 0.689 -3.205 1.00 81.69 258 VAL A N 1
ATOM 1949 C CA . VAL A 1 258 ? 4.755 -0.549 -2.686 1.00 81.69 258 VAL A CA 1
ATOM 1950 C C . VAL A 1 258 ? 3.635 -1.023 -3.613 1.00 81.69 258 VAL A C 1
ATOM 1952 O O . VAL A 1 258 ? 3.586 -2.204 -3.944 1.00 81.69 258 VAL A O 1
ATOM 1955 N N . LEU A 1 259 ? 2.817 -0.100 -4.128 1.00 79.94 259 LEU A N 1
ATOM 1956 C CA . LEU A 1 259 ? 1.716 -0.411 -5.047 1.00 79.94 259 LEU A CA 1
ATOM 1957 C C . LEU A 1 259 ? 2.168 -0.665 -6.488 1.00 79.94 259 LEU A C 1
ATOM 1959 O O . LEU A 1 259 ? 1.480 -1.333 -7.254 1.00 79.94 259 LEU A O 1
ATOM 1963 N N . ILE A 1 260 ? 3.326 -0.134 -6.878 1.00 80.06 260 ILE A N 1
ATOM 1964 C CA . ILE A 1 260 ? 3.898 -0.349 -8.215 1.00 80.06 260 ILE A CA 1
ATOM 1965 C C . ILE A 1 260 ? 4.681 -1.667 -8.272 1.00 80.06 260 ILE A C 1
ATOM 1967 O O . ILE A 1 260 ? 4.780 -2.292 -9.328 1.00 80.06 260 ILE A O 1
ATOM 1971 N N . ARG A 1 261 ? 5.224 -2.120 -7.138 1.00 80.94 261 ARG A N 1
ATOM 1972 C CA . ARG A 1 261 ? 6.072 -3.312 -7.033 1.00 80.94 261 ARG A CA 1
ATOM 1973 C C . ARG A 1 261 ? 5.471 -4.594 -7.630 1.00 80.94 261 ARG A C 1
ATOM 1975 O O . ARG A 1 261 ? 6.252 -5.328 -8.232 1.00 80.94 261 ARG A O 1
ATOM 1982 N N . PRO A 1 262 ? 4.152 -4.866 -7.574 1.00 78.50 262 PRO A N 1
ATOM 1983 C CA . PRO A 1 262 ? 3.554 -6.010 -8.266 1.00 78.50 262 PRO A CA 1
ATOM 1984 C C . PRO A 1 262 ? 3.865 -6.068 -9.769 1.00 78.50 262 PRO A C 1
ATOM 1986 O O . PRO A 1 262 ? 3.949 -7.156 -10.330 1.00 78.50 262 PRO A O 1
ATOM 1989 N N . LEU A 1 263 ? 4.157 -4.937 -10.425 1.00 81.94 263 LEU A N 1
ATOM 1990 C CA . LEU A 1 263 ? 4.585 -4.911 -11.828 1.00 81.94 263 LEU A CA 1
ATOM 1991 C C . LEU A 1 263 ? 5.906 -5.673 -12.067 1.00 81.94 263 LEU A C 1
ATOM 1993 O O . LEU A 1 263 ? 6.167 -6.138 -13.176 1.00 81.94 263 LEU A O 1
ATOM 1997 N N . GLN A 1 264 ? 6.723 -5.868 -11.024 1.00 83.69 264 GLN A N 1
ATOM 1998 C CA . GLN A 1 264 ? 7.905 -6.733 -11.079 1.00 83.69 264 GLN A CA 1
ATOM 1999 C C . GLN A 1 264 ? 7.537 -8.192 -11.386 1.00 83.69 264 GLN A C 1
ATOM 2001 O O . GLN A 1 264 ? 8.312 -8.877 -12.052 1.00 83.69 264 GLN A O 1
ATOM 2006 N N . LEU A 1 265 ? 6.355 -8.662 -10.966 1.00 84.62 265 LEU A N 1
ATOM 2007 C CA . LEU A 1 265 ? 5.846 -9.985 -11.338 1.00 84.62 265 LEU A CA 1
ATOM 2008 C C . LEU A 1 265 ? 5.579 -10.045 -12.844 1.00 84.62 265 LEU A C 1
ATOM 2010 O O . LEU A 1 265 ? 6.019 -10.982 -13.504 1.00 84.62 265 LEU A O 1
ATOM 2014 N N . GLY A 1 266 ? 4.980 -8.996 -13.416 1.00 87.12 266 GLY A N 1
ATOM 2015 C CA . GLY A 1 266 ? 4.815 -8.863 -14.867 1.00 87.12 266 GLY A CA 1
ATOM 2016 C C . GLY A 1 266 ? 6.148 -8.884 -15.620 1.00 87.12 266 GLY A C 1
ATOM 2017 O O . GLY A 1 266 ? 6.277 -9.555 -16.642 1.00 87.12 266 GLY A O 1
ATOM 2018 N N . ALA A 1 267 ? 7.184 -8.233 -15.085 1.00 87.62 267 ALA A N 1
ATOM 2019 C CA . ALA A 1 267 ? 8.531 -8.299 -15.654 1.00 87.62 267 ALA A CA 1
ATOM 2020 C C . ALA A 1 267 ? 9.132 -9.712 -15.630 1.00 87.62 267 ALA A C 1
ATOM 2022 O O . ALA A 1 267 ? 9.850 -10.084 -16.558 1.00 87.62 267 ALA A O 1
ATOM 2023 N N . ARG A 1 268 ? 8.826 -10.522 -14.610 1.00 86.81 268 ARG A N 1
ATOM 2024 C CA . ARG A 1 268 ? 9.232 -11.936 -14.574 1.00 86.81 268 ARG A CA 1
ATOM 2025 C C . ARG A 1 268 ? 8.488 -12.767 -15.602 1.00 86.81 268 ARG A C 1
ATOM 2027 O O . ARG A 1 268 ? 9.137 -13.544 -16.290 1.00 86.81 268 ARG A O 1
ATOM 2034 N N . VAL A 1 269 ? 7.180 -12.557 -15.752 1.00 87.81 269 VAL A N 1
ATOM 2035 C CA . VAL A 1 269 ? 6.378 -13.219 -16.794 1.00 87.81 269 VAL A CA 1
ATOM 2036 C C . VAL A 1 269 ? 6.957 -12.917 -18.177 1.00 87.81 269 VAL A C 1
ATOM 2038 O O . VAL A 1 269 ? 7.196 -13.833 -18.954 1.00 87.81 269 VAL A O 1
ATOM 2041 N N . VAL A 1 270 ? 7.281 -11.651 -18.459 1.00 89.06 270 VAL A N 1
ATOM 2042 C CA . VAL A 1 270 ? 7.918 -11.260 -19.728 1.00 89.06 270 VAL A CA 1
ATOM 2043 C C . VAL A 1 270 ? 9.280 -11.936 -19.916 1.00 89.06 270 VAL A C 1
ATOM 2045 O O . VAL A 1 270 ? 9.575 -12.424 -21.004 1.00 89.06 270 VAL A O 1
ATOM 2048 N N . ARG A 1 271 ? 10.116 -12.007 -18.875 1.00 87.19 271 ARG A N 1
ATOM 2049 C CA . ARG A 1 271 ? 11.425 -12.684 -18.946 1.00 87.19 271 ARG A CA 1
ATOM 2050 C C . ARG A 1 271 ? 11.322 -14.201 -19.092 1.00 87.19 271 ARG A C 1
ATOM 2052 O O . ARG A 1 271 ? 12.241 -14.801 -19.632 1.00 87.19 271 ARG A O 1
ATOM 2059 N N . ALA A 1 272 ? 10.236 -14.803 -18.622 1.00 86.25 272 ALA A N 1
ATOM 2060 C CA . ALA A 1 272 ? 9.959 -16.227 -18.772 1.00 86.25 272 ALA A CA 1
ATOM 2061 C C . ALA A 1 272 ? 9.341 -16.580 -20.138 1.00 86.25 272 ALA A C 1
ATOM 2063 O O . ALA A 1 272 ? 9.035 -17.744 -20.379 1.00 86.25 272 ALA A O 1
ATOM 2064 N N . SER A 1 273 ? 9.145 -15.599 -21.028 1.00 83.81 273 SER A N 1
ATOM 2065 C CA . SER A 1 273 ? 8.657 -15.854 -22.385 1.00 83.81 273 SER A CA 1
ATOM 2066 C C . SER A 1 273 ? 9.593 -16.781 -23.167 1.00 83.81 273 SER A C 1
ATOM 2068 O O . SER A 1 273 ? 10.812 -16.785 -22.975 1.00 83.81 273 SER A O 1
ATOM 2070 N N . THR A 1 274 ? 9.006 -17.566 -24.067 1.00 84.25 274 THR A N 1
ATOM 2071 C CA . THR A 1 274 ? 9.720 -18.469 -24.979 1.00 84.25 274 THR A CA 1
ATOM 2072 C C . THR A 1 274 ? 10.279 -17.730 -26.193 1.00 84.25 274 THR A C 1
ATOM 2074 O O . THR A 1 274 ? 11.323 -18.108 -26.716 1.00 84.25 274 THR A O 1
ATOM 2077 N N . GLU A 1 275 ? 9.643 -16.632 -26.599 1.00 90.00 275 GLU A N 1
ATOM 2078 C CA . GLU A 1 275 ? 10.050 -15.827 -27.747 1.00 90.00 275 GLU A CA 1
ATOM 2079 C C . GLU A 1 275 ? 11.107 -14.783 -27.384 1.00 90.00 275 GLU A C 1
ATOM 2081 O O . GLU A 1 275 ? 10.865 -13.822 -26.647 1.00 90.00 275 GLU A O 1
ATOM 2086 N N . TRP A 1 276 ? 12.295 -14.945 -27.956 1.00 92.31 276 TRP A N 1
ATOM 2087 C CA . TRP A 1 276 ? 13.418 -14.040 -27.755 1.00 92.31 276 TRP A CA 1
ATOM 2088 C C . TRP A 1 276 ? 13.906 -13.499 -29.083 1.00 92.31 276 TRP A C 1
ATOM 2090 O O . TRP A 1 276 ? 13.997 -14.226 -30.067 1.00 92.31 276 TRP A O 1
ATOM 2100 N N . SER A 1 277 ? 14.262 -12.219 -29.099 1.00 90.75 277 SER A N 1
ATOM 2101 C CA . SER A 1 277 ? 14.945 -11.638 -30.243 1.00 90.75 277 SER A CA 1
ATOM 2102 C C . SER A 1 277 ? 16.417 -12.059 -30.251 1.00 90.75 277 SER A C 1
ATOM 2104 O O . SER A 1 277 ? 17.060 -12.181 -29.199 1.00 90.75 277 SER A O 1
ATOM 2106 N N . ALA A 1 278 ? 16.967 -12.227 -31.449 1.00 91.50 278 ALA A N 1
ATOM 2107 C CA . ALA A 1 278 ? 18.379 -12.504 -31.677 1.00 91.50 278 ALA A CA 1
ATOM 2108 C C . ALA A 1 278 ? 19.102 -11.258 -32.202 1.00 91.50 278 ALA A C 1
ATOM 2110 O O . ALA A 1 278 ? 18.497 -10.356 -32.779 1.00 91.50 278 ALA A O 1
ATOM 2111 N N . CYS A 1 279 ? 20.412 -11.201 -31.988 1.00 91.19 279 CYS A N 1
ATOM 2112 C CA . CYS A 1 279 ? 21.269 -10.177 -32.562 1.00 91.19 279 CYS A CA 1
ATOM 2113 C C . CYS A 1 279 ? 21.348 -10.359 -34.082 1.00 91.19 279 CYS A C 1
ATOM 2115 O O . CYS A 1 279 ? 21.805 -11.400 -34.544 1.00 91.19 279 CYS A O 1
ATOM 2117 N N . GLY A 1 280 ? 21.006 -9.326 -34.852 1.00 88.50 280 GLY A N 1
ATOM 2118 C CA . GLY A 1 280 ? 21.052 -9.342 -36.316 1.00 88.50 280 GLY A CA 1
ATOM 2119 C C . GLY A 1 280 ? 22.454 -9.463 -36.926 1.00 88.50 280 GLY A C 1
ATOM 2120 O O . GLY A 1 280 ? 22.555 -9.600 -38.135 1.00 88.50 280 GLY A O 1
ATOM 2121 N 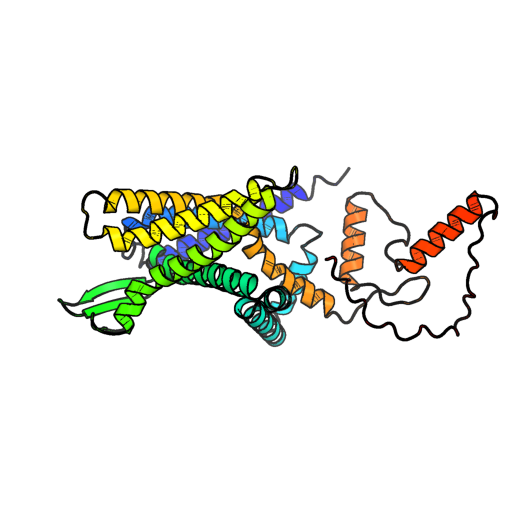N . MET A 1 281 ? 23.527 -9.408 -36.123 1.00 88.94 281 MET A N 1
ATOM 2122 C CA . MET A 1 281 ? 24.902 -9.650 -36.596 1.00 88.94 281 MET A CA 1
ATOM 2123 C C . MET A 1 281 ? 25.477 -10.993 -36.136 1.00 88.94 281 MET A C 1
ATOM 2125 O O . MET A 1 281 ? 26.044 -11.715 -36.939 1.00 88.94 281 MET A O 1
ATOM 2129 N N . CYS A 1 282 ? 25.371 -11.328 -34.845 1.00 91.12 282 CYS A N 1
ATOM 2130 C CA . CYS A 1 282 ? 26.022 -12.520 -34.281 1.00 91.12 282 CYS A CA 1
ATOM 2131 C C . CYS A 1 282 ? 25.053 -13.617 -33.820 1.00 91.12 282 CYS A C 1
ATOM 2133 O O . CYS A 1 282 ? 25.483 -14.565 -33.172 1.00 91.12 282 CYS A O 1
ATOM 2135 N N . GLY A 1 283 ? 23.743 -13.455 -34.027 1.00 90.12 283 GLY A N 1
ATOM 2136 C CA . GLY A 1 283 ? 22.721 -14.419 -33.602 1.00 90.12 283 GLY A CA 1
ATOM 2137 C C . GLY A 1 283 ? 22.512 -14.538 -32.085 1.00 90.12 283 GLY A C 1
ATOM 2138 O O . GLY A 1 283 ? 21.587 -15.215 -31.648 1.00 90.12 283 GLY A O 1
ATOM 2139 N N . ALA A 1 284 ? 23.321 -13.866 -31.257 1.00 90.56 284 ALA A N 1
ATOM 2140 C CA . ALA A 1 284 ? 23.223 -13.968 -29.803 1.00 90.56 284 ALA A CA 1
ATOM 2141 C C . ALA A 1 284 ? 21.840 -13.551 -29.277 1.00 90.56 284 ALA A C 1
ATOM 2143 O O . ALA A 1 284 ? 21.280 -12.537 -29.700 1.00 90.56 284 ALA A O 1
ATOM 2144 N N . ARG A 1 285 ? 21.326 -14.298 -28.297 1.00 90.56 285 ARG A N 1
ATOM 2145 C CA . ARG A 1 285 ? 20.055 -14.013 -27.617 1.00 90.56 285 ARG A CA 1
ATOM 2146 C C . ARG A 1 285 ? 20.104 -12.640 -26.934 1.00 90.56 285 ARG A C 1
ATOM 2148 O O . ARG A 1 285 ? 21.013 -12.372 -26.151 1.00 90.56 285 ARG A O 1
ATOM 2155 N N . LEU A 1 286 ? 19.131 -11.776 -27.229 1.00 89.06 286 LEU A N 1
ATOM 2156 C CA . LEU A 1 286 ? 19.064 -10.405 -26.711 1.00 89.06 286 LEU A CA 1
ATOM 2157 C C . LEU A 1 286 ? 18.077 -10.277 -25.546 1.00 89.06 286 LEU A C 1
ATOM 2159 O O . LEU A 1 286 ? 18.460 -10.355 -24.381 1.00 89.06 286 LEU A O 1
ATOM 2163 N N . ALA A 1 287 ? 16.809 -10.034 -25.859 1.00 89.06 287 ALA A N 1
ATOM 2164 C CA . ALA A 1 287 ? 15.741 -9.782 -24.904 1.00 89.06 287 ALA A CA 1
ATOM 2165 C C . ALA A 1 287 ? 14.446 -10.438 -25.410 1.00 89.06 287 ALA A C 1
ATOM 2167 O O . ALA A 1 287 ? 14.366 -10.794 -26.588 1.00 89.06 287 ALA A O 1
ATOM 2168 N N . PRO A 1 288 ? 13.425 -10.599 -24.553 1.00 91.19 288 PRO A N 1
ATOM 2169 C CA . PRO A 1 288 ? 12.095 -11.010 -24.990 1.00 91.19 288 PRO A CA 1
ATOM 2170 C C . PRO A 1 288 ? 11.597 -10.173 -26.174 1.00 91.19 288 PRO A C 1
ATOM 2172 O O . PRO A 1 288 ? 11.705 -8.941 -26.140 1.00 91.19 288 PRO A O 1
ATOM 2175 N N . SER A 1 289 ? 11.025 -10.824 -27.191 1.00 89.50 289 SER A N 1
ATOM 2176 C CA . SER A 1 289 ? 10.518 -10.171 -28.415 1.00 89.50 289 SER A CA 1
ATOM 2177 C C . SER A 1 289 ? 9.578 -9.003 -28.083 1.00 89.50 289 SER A C 1
ATOM 2179 O O . SER A 1 289 ? 9.744 -7.883 -28.569 1.00 89.50 289 SER A O 1
ATOM 2181 N N . VAL A 1 290 ? 8.668 -9.235 -27.135 1.00 88.44 290 VAL A N 1
ATOM 2182 C CA . VAL A 1 290 ? 7.706 -8.253 -26.616 1.00 88.44 290 VAL A CA 1
ATOM 2183 C C . VAL A 1 290 ? 8.368 -7.016 -26.001 1.00 88.44 290 VAL A C 1
ATOM 2185 O O . VAL A 1 290 ? 7.838 -5.911 -26.115 1.00 88.44 290 VAL A O 1
ATOM 2188 N N . GLN A 1 291 ? 9.533 -7.171 -25.364 1.00 89.25 291 GLN A N 1
ATOM 2189 C CA . GLN A 1 291 ? 10.262 -6.058 -24.762 1.00 89.25 291 GLN A CA 1
ATOM 2190 C C . GLN A 1 291 ? 10.948 -5.219 -25.843 1.00 89.25 291 GLN A C 1
ATOM 2192 O O . GLN A 1 291 ? 10.911 -3.991 -25.774 1.00 89.25 291 GLN A O 1
ATOM 2197 N N . VAL A 1 292 ? 11.539 -5.858 -26.857 1.00 87.56 292 VAL A N 1
ATOM 2198 C CA . VAL A 1 292 ? 12.150 -5.149 -27.992 1.00 87.56 292 VAL A CA 1
ATOM 2199 C C . VAL A 1 292 ? 11.095 -4.371 -28.775 1.00 87.56 292 VAL A C 1
ATOM 2201 O O . VAL A 1 292 ? 11.287 -3.179 -29.014 1.00 87.56 292 VAL A O 1
ATOM 2204 N N . ALA A 1 293 ? 9.955 -4.997 -29.078 1.00 87.50 293 ALA A N 1
ATOM 2205 C CA . ALA A 1 293 ? 8.835 -4.344 -29.753 1.00 87.50 293 ALA A CA 1
ATOM 2206 C C . ALA A 1 293 ? 8.307 -3.135 -28.958 1.00 87.50 293 ALA A C 1
ATOM 2208 O O . ALA A 1 293 ? 8.072 -2.067 -29.526 1.00 87.50 293 ALA A O 1
ATOM 2209 N N . ALA A 1 294 ? 8.188 -3.256 -27.630 1.00 87.88 294 ALA A N 1
ATOM 2210 C CA . ALA A 1 294 ? 7.764 -2.149 -26.773 1.00 87.88 294 ALA A CA 1
ATOM 2211 C C . ALA A 1 294 ? 8.751 -0.969 -26.802 1.00 87.88 294 ALA A C 1
ATOM 2213 O O . ALA A 1 294 ? 8.328 0.184 -26.900 1.00 87.88 294 ALA A O 1
ATOM 2214 N N . VAL A 1 295 ? 10.062 -1.235 -26.754 1.00 88.12 295 VAL A N 1
ATOM 2215 C CA . VAL A 1 295 ? 11.093 -0.185 -26.848 1.00 88.12 295 VAL A CA 1
ATOM 2216 C C . VAL A 1 295 ? 11.092 0.465 -28.233 1.00 88.12 295 VAL A C 1
ATOM 2218 O O . VAL A 1 295 ? 11.177 1.687 -28.327 1.00 88.12 295 VAL A O 1
ATOM 2221 N N . GLN A 1 296 ? 10.939 -0.314 -29.305 1.00 86.88 296 GLN A N 1
ATOM 2222 C CA . GLN A 1 296 ? 10.818 0.223 -30.662 1.00 86.88 296 GLN A CA 1
ATOM 2223 C C . GLN A 1 296 ? 9.604 1.150 -30.797 1.00 86.88 296 GLN A C 1
ATOM 2225 O O . GLN A 1 296 ? 9.747 2.269 -31.287 1.00 86.88 296 GLN A O 1
ATOM 2230 N N . ALA A 1 297 ? 8.436 0.729 -30.302 1.00 85.88 297 ALA A N 1
ATOM 2231 C CA . ALA A 1 297 ? 7.223 1.545 -30.309 1.00 85.88 297 ALA A CA 1
ATOM 2232 C C . ALA A 1 297 ? 7.393 2.846 -29.504 1.00 85.88 297 ALA A C 1
ATOM 2234 O O . ALA A 1 297 ? 6.950 3.909 -29.935 1.00 85.88 297 ALA A O 1
ATOM 2235 N N . LEU A 1 298 ? 8.077 2.783 -28.358 1.00 87.25 298 LEU A N 1
ATOM 2236 C CA . LEU A 1 298 ? 8.382 3.950 -27.527 1.00 87.25 298 LEU A CA 1
ATOM 2237 C C . LEU A 1 298 ? 9.257 4.977 -28.235 1.00 87.25 298 LEU A C 1
ATOM 2239 O O . LEU A 1 298 ? 8.968 6.172 -28.184 1.00 87.25 298 LEU A O 1
ATOM 2243 N N . LEU A 1 299 ? 10.331 4.517 -28.873 1.00 87.31 299 LEU A N 1
ATOM 2244 C CA . LEU A 1 299 ? 11.225 5.396 -29.615 1.00 87.31 299 LEU A CA 1
ATOM 2245 C C . LEU A 1 299 ? 10.506 6.002 -30.818 1.00 87.31 299 LEU A C 1
ATOM 2247 O O . LEU A 1 299 ? 10.562 7.217 -31.004 1.00 87.31 299 LEU A O 1
ATOM 2251 N N . ALA A 1 300 ? 9.750 5.187 -31.560 1.00 85.44 300 ALA A N 1
ATOM 2252 C CA . ALA A 1 300 ? 8.955 5.651 -32.690 1.00 85.44 300 ALA A CA 1
ATOM 2253 C C . ALA A 1 300 ? 7.949 6.736 -32.271 1.00 85.44 300 ALA A C 1
ATOM 2255 O O . ALA A 1 300 ? 7.861 7.772 -32.928 1.00 85.44 300 ALA A O 1
ATOM 2256 N N . ALA A 1 301 ? 7.265 6.562 -31.134 1.00 84.06 301 ALA A N 1
ATOM 2257 C CA . ALA A 1 301 ? 6.347 7.560 -30.578 1.00 84.06 301 ALA A CA 1
ATOM 2258 C C . ALA A 1 301 ? 7.038 8.880 -30.177 1.00 84.06 301 ALA A C 1
ATOM 2260 O O . ALA A 1 301 ? 6.391 9.922 -30.104 1.00 84.06 301 ALA A O 1
ATOM 2261 N N . ARG A 1 302 ? 8.352 8.852 -29.924 1.00 84.81 302 ARG A N 1
ATOM 2262 C CA . ARG A 1 302 ? 9.188 10.029 -29.630 1.00 84.81 302 ARG A CA 1
ATOM 2263 C C . ARG A 1 302 ? 9.895 10.590 -30.869 1.00 84.81 302 ARG A C 1
ATOM 2265 O O . ARG A 1 302 ? 10.710 11.494 -30.730 1.00 84.81 302 ARG A O 1
ATOM 2272 N N . GLY A 1 303 ? 9.605 10.064 -32.060 1.00 85.12 303 GLY A N 1
ATOM 2273 C CA . GLY A 1 303 ? 10.266 10.460 -33.307 1.00 85.12 303 GLY A CA 1
ATOM 2274 C C . GLY A 1 303 ? 11.688 9.913 -33.467 1.00 85.12 303 GLY A C 1
ATOM 2275 O O . GLY A 1 303 ? 12.360 10.243 -34.437 1.00 85.12 303 GLY A O 1
ATOM 2276 N N . ALA A 1 304 ? 12.152 9.054 -32.557 1.00 83.31 304 ALA A N 1
ATOM 2277 C CA . ALA A 1 304 ? 13.459 8.420 -32.644 1.00 83.31 304 ALA A CA 1
ATOM 2278 C C . ALA A 1 304 ? 13.345 7.081 -33.386 1.00 83.31 304 ALA A C 1
ATOM 2280 O O . ALA A 1 304 ? 12.654 6.161 -32.950 1.00 83.31 304 ALA A O 1
ATOM 2281 N N . ARG A 1 305 ? 14.063 6.933 -34.502 1.00 76.75 305 ARG A N 1
ATOM 2282 C CA . ARG A 1 305 ? 14.221 5.648 -35.195 1.00 76.75 305 ARG A CA 1
ATOM 2283 C C . ARG A 1 305 ? 15.677 5.222 -35.103 1.00 76.75 305 ARG A C 1
ATOM 2285 O O . ARG A 1 305 ? 16.526 5.713 -35.835 1.00 76.75 305 ARG A O 1
ATOM 2292 N N . LEU A 1 306 ? 15.971 4.307 -34.185 1.00 73.50 306 LEU A N 1
ATOM 2293 C CA . LEU A 1 306 ? 17.304 3.724 -34.073 1.00 73.50 306 LEU A CA 1
ATOM 2294 C C . LEU A 1 306 ? 17.430 2.575 -35.086 1.00 73.50 306 LEU A C 1
ATOM 2296 O O . LEU A 1 306 ? 17.079 1.435 -34.778 1.00 73.50 306 LEU A O 1
ATOM 2300 N N . ALA A 1 307 ? 17.880 2.896 -36.302 1.00 64.94 307 ALA A N 1
ATOM 2301 C CA . ALA A 1 307 ? 18.032 1.971 -37.428 1.00 64.94 307 ALA A CA 1
ATOM 2302 C C . ALA A 1 307 ? 18.887 0.742 -37.056 1.00 64.94 307 ALA A C 1
ATOM 2304 O O . ALA A 1 307 ? 20.108 0.822 -36.966 1.00 64.94 307 ALA A O 1
ATOM 2305 N N . GLY A 1 308 ? 18.247 -0.393 -36.760 1.00 70.88 308 GLY A N 1
ATOM 2306 C CA . GLY A 1 308 ? 18.919 -1.659 -36.427 1.00 70.88 308 GLY A CA 1
ATOM 2307 C C . GLY A 1 308 ? 19.663 -1.702 -35.081 1.00 70.88 308 GLY A C 1
ATOM 2308 O O . GLY A 1 308 ? 19.986 -2.786 -34.607 1.00 70.88 308 GLY A O 1
ATOM 2309 N N . HIS A 1 309 ? 19.877 -0.570 -34.403 1.00 77.88 309 HIS A N 1
ATOM 2310 C CA . HIS A 1 309 ? 20.648 -0.501 -33.150 1.00 77.88 309 HIS A CA 1
ATOM 2311 C C . HIS A 1 309 ? 20.046 -1.359 -32.024 1.00 77.88 309 HIS A C 1
ATOM 2313 O O . HIS A 1 309 ? 20.765 -1.979 -31.242 1.00 77.88 309 HIS A O 1
ATOM 2319 N N . LEU A 1 310 ? 18.712 -1.428 -31.948 1.00 79.00 310 LEU A N 1
ATOM 2320 C CA . LEU A 1 310 ? 18.007 -2.270 -30.974 1.00 79.00 310 LEU A CA 1
ATOM 2321 C C . LEU A 1 310 ? 18.086 -3.769 -31.295 1.00 79.00 310 LEU A C 1
ATOM 2323 O O . LEU A 1 310 ? 17.851 -4.587 -30.412 1.00 79.00 310 LEU A O 1
ATOM 2327 N N . GLN A 1 311 ? 18.440 -4.115 -32.533 1.00 84.75 311 GLN A N 1
ATOM 2328 C CA . GLN A 1 311 ? 18.592 -5.489 -33.014 1.00 84.75 311 GLN A CA 1
ATOM 2329 C C . GLN A 1 311 ? 20.041 -5.983 -32.891 1.00 84.75 311 GLN A C 1
ATOM 2331 O O . GLN A 1 311 ? 20.379 -7.045 -33.396 1.00 84.75 311 GLN A O 1
ATOM 2336 N N . GLN A 1 312 ? 20.926 -5.232 -32.231 1.00 89.19 312 GLN A N 1
ATOM 2337 C CA . GLN A 1 312 ? 22.339 -5.582 -32.080 1.00 89.19 312 GLN A CA 1
ATOM 2338 C C . GLN A 1 312 ? 22.727 -5.675 -30.604 1.00 89.19 312 GLN A C 1
ATOM 2340 O O . GLN A 1 312 ? 22.324 -4.838 -29.795 1.00 89.19 312 GLN A O 1
ATOM 2345 N N . CYS A 1 313 ? 23.554 -6.657 -30.235 1.00 90.38 313 CYS A N 1
ATOM 2346 C CA . CYS A 1 313 ? 24.083 -6.790 -28.874 1.00 90.38 313 CYS A CA 1
ATOM 2347 C C . CYS A 1 313 ? 25.150 -5.714 -28.574 1.00 90.38 313 CYS A C 1
ATOM 2349 O O . CYS A 1 313 ? 25.771 -5.199 -29.508 1.00 90.38 313 CYS A O 1
ATOM 2351 N N . PRO A 1 314 ? 25.421 -5.369 -27.295 1.00 90.38 314 PRO A N 1
ATOM 2352 C CA . PRO A 1 314 ? 26.413 -4.343 -26.957 1.00 90.38 314 PRO A CA 1
ATOM 2353 C C . PRO A 1 314 ? 27.800 -4.546 -27.606 1.00 90.38 314 PRO A C 1
ATOM 2355 O O . PRO A 1 314 ? 28.352 -3.559 -28.089 1.00 90.38 314 PRO A O 1
ATOM 2358 N N . PRO A 1 315 ? 28.359 -5.775 -27.692 1.00 90.69 315 PRO A N 1
ATOM 2359 C CA . PRO A 1 315 ? 29.591 -6.024 -28.444 1.00 90.69 315 PRO A CA 1
ATOM 2360 C C . PRO A 1 315 ? 29.486 -5.691 -29.938 1.00 90.69 315 PRO A C 1
ATOM 2362 O O . PRO A 1 315 ? 30.339 -4.981 -30.460 1.00 90.69 315 PRO A O 1
ATOM 2365 N N . CYS A 1 316 ? 28.430 -6.154 -30.615 1.00 90.44 316 CYS A N 1
ATOM 2366 C CA . CYS A 1 316 ? 28.215 -5.892 -32.041 1.00 90.44 316 CYS A CA 1
ATOM 2367 C C . CYS A 1 316 ? 28.046 -4.398 -32.329 1.00 90.44 316 CYS A C 1
ATOM 2369 O O . CYS A 1 316 ? 28.610 -3.909 -33.300 1.00 90.44 316 CYS A O 1
ATOM 2371 N N . ARG A 1 317 ? 27.365 -3.662 -31.442 1.00 88.94 317 ARG A N 1
ATOM 2372 C CA . ARG A 1 317 ? 27.236 -2.201 -31.549 1.00 88.94 317 ARG A CA 1
ATOM 2373 C C . ARG A 1 317 ? 28.578 -1.490 -31.431 1.00 88.94 317 ARG A C 1
ATOM 2375 O O . ARG A 1 317 ? 28.870 -0.593 -32.210 1.00 88.94 317 ARG A O 1
ATOM 2382 N N . ARG A 1 318 ? 29.421 -1.903 -30.478 1.00 90.19 318 ARG A N 1
ATOM 2383 C CA . ARG A 1 318 ? 30.779 -1.352 -30.354 1.00 90.19 318 ARG A CA 1
ATOM 2384 C C . ARG A 1 318 ? 31.599 -1.613 -31.615 1.00 90.19 318 ARG A C 1
ATOM 2386 O O . ARG A 1 318 ? 32.255 -0.697 -32.093 1.00 90.19 318 ARG A O 1
ATOM 2393 N N . ARG A 1 319 ? 31.504 -2.820 -32.186 1.00 89.00 319 ARG A N 1
ATOM 2394 C CA . ARG A 1 319 ? 32.170 -3.168 -33.451 1.00 89.00 319 ARG A CA 1
ATOM 2395 C C . ARG A 1 319 ? 31.663 -2.325 -34.620 1.00 89.00 319 ARG A C 1
ATOM 2397 O O . ARG A 1 319 ? 32.480 -1.792 -35.358 1.00 89.00 319 ARG A O 1
ATOM 2404 N N . SER A 1 320 ? 30.348 -2.146 -34.766 1.00 85.88 320 SER A N 1
ATOM 2405 C CA . SER A 1 320 ? 29.792 -1.320 -35.844 1.00 85.88 320 SER A CA 1
ATOM 2406 C C . SER A 1 320 ? 30.197 0.148 -35.714 1.00 85.88 320 SER A C 1
ATOM 2408 O O . SER A 1 320 ? 30.530 0.776 -36.714 1.00 85.88 320 SER A O 1
ATOM 2410 N N . THR A 1 321 ? 30.212 0.691 -34.491 1.00 86.69 321 THR A N 1
ATOM 2411 C CA . THR A 1 321 ? 30.667 2.066 -34.244 1.00 86.69 321 THR A CA 1
ATOM 2412 C C . THR A 1 321 ? 32.155 2.216 -34.549 1.00 86.69 321 THR A C 1
ATOM 2414 O O . THR A 1 321 ? 32.519 3.134 -35.276 1.00 86.69 321 THR A O 1
ATOM 2417 N N . ALA A 1 322 ? 32.999 1.295 -34.071 1.00 87.19 322 ALA A N 1
ATOM 2418 C CA . ALA A 1 322 ? 34.435 1.314 -34.345 1.00 87.19 322 ALA A CA 1
ATOM 2419 C C . ALA A 1 322 ? 34.732 1.195 -35.849 1.00 87.19 322 ALA A C 1
ATOM 2421 O O . ALA A 1 322 ? 35.531 1.961 -36.375 1.00 87.19 322 ALA A O 1
ATOM 2422 N N . ALA A 1 323 ? 34.035 0.305 -36.564 1.00 85.12 323 ALA A N 1
ATOM 2423 C CA . ALA A 1 323 ? 34.172 0.160 -38.012 1.00 85.12 323 ALA A CA 1
ATOM 2424 C C . ALA A 1 323 ? 33.739 1.429 -38.771 1.00 85.12 323 ALA A C 1
ATOM 2426 O O . ALA A 1 323 ? 34.403 1.836 -39.722 1.00 85.12 323 ALA A O 1
ATOM 2427 N N . ALA A 1 324 ? 32.654 2.086 -38.346 1.00 84.69 324 ALA A N 1
ATOM 2428 C CA . ALA A 1 324 ? 32.219 3.352 -38.935 1.00 84.69 324 ALA A CA 1
ATOM 2429 C C . ALA A 1 324 ? 33.226 4.487 -38.675 1.00 84.69 324 ALA A C 1
ATOM 2431 O O . ALA A 1 324 ? 33.542 5.246 -39.588 1.00 84.69 324 ALA A O 1
ATOM 2432 N N . GLN A 1 325 ? 33.774 4.575 -37.459 1.00 86.31 325 GLN A N 1
ATOM 2433 C CA . GLN A 1 325 ? 34.808 5.552 -37.103 1.00 86.31 325 GLN A CA 1
ATOM 2434 C C . GLN A 1 325 ? 36.106 5.318 -37.881 1.00 86.31 325 GLN A C 1
ATOM 2436 O O . GLN A 1 325 ? 36.668 6.269 -38.417 1.00 86.31 325 GLN A O 1
ATOM 2441 N N . ALA A 1 326 ? 36.548 4.065 -38.011 1.00 83.00 326 ALA A N 1
ATOM 2442 C CA . ALA A 1 326 ? 37.725 3.708 -38.796 1.00 83.00 326 ALA A CA 1
ATOM 2443 C C . ALA A 1 326 ? 37.571 4.122 -40.268 1.00 83.00 326 ALA A C 1
ATOM 2445 O O . ALA A 1 326 ? 38.503 4.678 -40.845 1.00 83.00 326 ALA A O 1
ATOM 2446 N N . ARG A 1 327 ? 36.380 3.931 -40.859 1.00 82.56 327 ARG A N 1
ATOM 2447 C CA . ARG A 1 327 ? 36.074 4.391 -42.227 1.00 82.56 327 ARG A CA 1
ATOM 2448 C C . ARG A 1 327 ? 36.156 5.912 -42.366 1.00 82.56 327 ARG A C 1
ATOM 2450 O O . ARG A 1 327 ? 36.736 6.391 -43.331 1.00 82.56 327 ARG A O 1
ATOM 2457 N N . LEU A 1 328 ? 35.619 6.663 -41.403 1.00 84.06 328 LEU A N 1
ATOM 2458 C CA . LEU A 1 328 ? 35.663 8.133 -41.414 1.00 84.06 328 LEU A CA 1
ATOM 2459 C C . LEU A 1 328 ? 37.082 8.688 -41.223 1.00 84.06 328 LEU A C 1
ATOM 2461 O O . LEU A 1 328 ? 37.416 9.721 -41.790 1.00 84.06 328 LEU A O 1
ATOM 2465 N N . LEU A 1 329 ? 37.922 7.997 -40.451 1.00 82.25 329 LEU A N 1
ATOM 2466 C CA . LEU A 1 329 ? 39.308 8.388 -40.172 1.00 82.25 329 LEU A CA 1
ATOM 2467 C C . LEU A 1 329 ? 40.315 7.858 -41.212 1.00 82.25 329 LEU A C 1
ATOM 2469 O O . LEU A 1 329 ? 41.524 7.916 -40.980 1.00 82.25 329 LEU A O 1
ATOM 2473 N N . GLY A 1 330 ? 39.843 7.316 -42.341 1.00 71.19 330 GLY A N 1
ATOM 2474 C CA . GLY A 1 330 ? 40.708 6.804 -43.408 1.00 71.19 330 GLY A CA 1
ATOM 2475 C C . GLY A 1 330 ? 41.562 5.605 -42.981 1.00 71.19 330 GLY A C 1
ATOM 2476 O O . GLY A 1 330 ? 42.727 5.522 -43.350 1.00 71.19 330 GLY A O 1
ATOM 2477 N N . ALA A 1 331 ? 41.003 4.708 -42.162 1.00 58.62 331 ALA A N 1
ATOM 2478 C CA . ALA A 1 331 ? 41.626 3.466 -41.692 1.00 58.62 331 ALA A CA 1
ATOM 2479 C C . ALA A 1 331 ? 42.924 3.619 -40.866 1.00 58.62 331 ALA A C 1
ATOM 2481 O O . ALA A 1 331 ? 43.609 2.630 -40.624 1.00 58.62 331 ALA A O 1
ATOM 2482 N N . ARG A 1 332 ? 43.240 4.814 -40.341 1.00 54.97 332 ARG A N 1
ATOM 2483 C CA . ARG A 1 332 ? 44.421 5.023 -39.468 1.00 54.97 332 ARG A CA 1
ATOM 2484 C C . ARG A 1 332 ? 44.320 4.364 -38.084 1.00 54.97 332 ARG A C 1
ATOM 2486 O O . ARG A 1 332 ? 45.306 4.308 -37.361 1.00 54.97 332 ARG A O 1
ATOM 2493 N N . PHE A 1 333 ? 43.142 3.867 -37.716 1.00 52.72 333 PHE A N 1
ATOM 2494 C CA . PHE A 1 333 ? 42.892 3.099 -36.497 1.00 52.72 333 PHE A CA 1
ATOM 2495 C C . PHE A 1 333 ? 42.066 1.865 -36.872 1.00 52.72 333 PHE A C 1
ATOM 2497 O O . PHE A 1 333 ? 40.837 1.924 -36.915 1.00 52.72 333 PHE A O 1
ATOM 2504 N N . HIS A 1 334 ? 42.732 0.756 -37.187 1.00 54.41 334 HIS A N 1
ATOM 2505 C CA . HIS A 1 334 ? 42.074 -0.530 -37.399 1.00 54.41 334 HIS A CA 1
ATOM 2506 C C . HIS A 1 334 ? 42.262 -1.378 -36.132 1.00 54.41 334 HIS A C 1
ATOM 2508 O O . HIS A 1 334 ? 43.350 -1.898 -35.915 1.00 54.41 334 HIS A O 1
ATOM 2514 N N . PRO A 1 335 ? 41.258 -1.510 -35.245 1.00 55.19 335 PRO A N 1
ATOM 2515 C CA . PRO A 1 335 ? 41.270 -2.614 -34.300 1.00 55.19 335 PRO A CA 1
ATOM 2516 C C . PRO A 1 335 ? 41.053 -3.881 -35.128 1.00 55.19 335 PRO A C 1
ATOM 2518 O O . PRO A 1 335 ? 40.067 -3.959 -35.867 1.00 55.19 335 PRO A O 1
ATOM 2521 N N . ASP A 1 336 ? 41.986 -4.827 -35.071 1.00 49.94 336 ASP A N 1
ATOM 2522 C CA . ASP A 1 336 ? 41.916 -6.073 -35.832 1.00 49.94 336 ASP A CA 1
ATOM 2523 C C . ASP A 1 336 ? 40.539 -6.726 -35.672 1.00 49.94 336 ASP A C 1
ATOM 2525 O O . ASP A 1 336 ? 40.101 -7.109 -34.579 1.00 49.94 336 ASP A O 1
ATOM 2529 N N . LEU A 1 337 ? 39.809 -6.794 -36.785 1.00 46.69 337 LEU A N 1
ATOM 2530 C CA . LEU A 1 337 ? 38.549 -7.509 -36.862 1.00 46.69 337 LEU A CA 1
ATOM 2531 C C . LEU A 1 337 ? 38.901 -8.993 -36.846 1.00 46.69 337 LEU A C 1
ATOM 2533 O O . LEU A 1 337 ? 39.238 -9.565 -37.875 1.00 46.69 337 LEU A O 1
ATOM 2537 N N . VAL A 1 338 ? 38.843 -9.602 -35.660 1.00 43.28 338 VAL A N 1
ATOM 2538 C CA . VAL A 1 338 ? 38.869 -11.061 -35.518 1.00 43.28 338 VAL A CA 1
ATOM 2539 C C . VAL A 1 338 ? 37.829 -11.651 -36.470 1.00 43.28 338 VAL A C 1
ATOM 2541 O O . VAL A 1 338 ? 36.655 -11.268 -36.429 1.00 43.28 338 VAL A O 1
ATOM 2544 N N . ASP A 1 339 ? 38.323 -12.546 -37.320 1.00 40.66 339 ASP A N 1
ATOM 2545 C CA . ASP A 1 339 ? 37.641 -13.252 -38.394 1.00 40.66 339 ASP A CA 1
ATOM 2546 C C . ASP A 1 339 ? 36.206 -13.677 -38.027 1.00 40.66 339 ASP A C 1
ATOM 2548 O O . ASP A 1 339 ? 35.933 -14.239 -36.963 1.00 40.66 339 ASP A O 1
ATOM 2552 N N . THR A 1 340 ? 35.274 -13.383 -38.931 1.00 43.50 340 THR A N 1
ATOM 2553 C CA . THR A 1 340 ? 33.842 -13.695 -38.824 1.00 43.50 340 THR A CA 1
ATOM 2554 C C . THR A 1 340 ? 33.473 -14.962 -39.597 1.00 43.50 340 THR A C 1
ATOM 2556 O O . THR A 1 340 ? 32.374 -15.071 -40.137 1.00 43.50 340 THR A O 1
ATOM 2559 N N . SER A 1 341 ? 34.378 -15.939 -39.643 1.00 36.50 341 SER A N 1
ATOM 2560 C CA . SER A 1 341 ? 34.058 -17.320 -40.006 1.00 36.50 341 SER A CA 1
ATOM 2561 C C . SER A 1 341 ? 32.973 -17.899 -39.066 1.00 36.50 341 SER A C 1
ATOM 2563 O O . SER A 1 341 ? 33.051 -17.701 -37.846 1.00 36.50 341 SER A O 1
ATOM 2565 N N . PRO A 1 342 ? 31.977 -18.664 -39.569 1.00 41.41 342 PRO A N 1
ATOM 2566 C CA . PRO A 1 342 ? 30.921 -19.276 -38.750 1.00 41.41 342 PRO A CA 1
ATOM 2567 C C . PRO A 1 342 ? 31.413 -20.324 -37.734 1.00 41.41 342 PRO A C 1
ATOM 2569 O O . PRO A 1 342 ? 30.595 -20.926 -37.041 1.00 41.41 342 PRO A O 1
ATOM 2572 N N . GLN A 1 343 ? 32.722 -20.586 -37.647 1.00 38.06 343 GLN A N 1
ATOM 2573 C CA . GLN A 1 343 ? 33.289 -21.681 -36.855 1.00 38.06 343 GLN A CA 1
ATOM 2574 C C . GLN A 1 343 ? 34.013 -21.252 -35.571 1.00 38.06 343 GLN A C 1
ATOM 2576 O O . GLN A 1 343 ? 34.474 -22.113 -34.818 1.00 38.06 343 GLN A O 1
ATOM 2581 N N . ALA A 1 344 ? 34.066 -19.959 -35.242 1.00 38.62 344 ALA A N 1
ATOM 2582 C CA . ALA A 1 344 ? 34.566 -19.528 -33.939 1.00 38.62 344 ALA A CA 1
ATOM 2583 C C . ALA A 1 344 ? 33.516 -19.828 -32.854 1.00 38.62 344 ALA A C 1
ATOM 2585 O O . ALA A 1 344 ? 32.652 -19.003 -32.550 1.00 38.62 344 ALA A O 1
ATOM 2586 N N . ARG A 1 345 ? 33.578 -21.042 -32.285 1.00 36.72 345 ARG A N 1
ATOM 2587 C CA . ARG A 1 345 ? 32.827 -21.443 -31.087 1.00 36.72 345 ARG A CA 1
ATOM 2588 C C . ARG A 1 345 ? 32.900 -20.320 -30.055 1.00 36.72 345 ARG A C 1
ATOM 2590 O O . ARG A 1 345 ? 33.958 -20.049 -29.493 1.00 36.72 345 ARG A O 1
ATOM 2597 N N . VAL A 1 346 ? 31.758 -19.687 -29.803 1.00 43.25 346 VAL A N 1
ATOM 2598 C CA . VAL A 1 346 ? 31.556 -18.851 -28.622 1.00 43.25 346 VAL A CA 1
ATOM 2599 C C . VAL A 1 346 ? 31.805 -19.771 -27.423 1.00 43.25 346 VAL A C 1
ATOM 2601 O O . VAL A 1 346 ? 31.061 -20.742 -27.278 1.00 43.25 346 VAL A O 1
ATOM 2604 N N . PRO A 1 347 ? 32.842 -19.550 -26.593 1.00 38.78 347 PRO A N 1
ATOM 2605 C CA . PRO A 1 347 ? 32.959 -20.304 -25.356 1.00 38.78 347 PRO A CA 1
ATOM 2606 C C . PRO A 1 347 ? 31.710 -20.002 -24.532 1.00 38.78 347 PRO A C 1
ATOM 2608 O O . PRO A 1 347 ? 31.311 -18.837 -24.449 1.00 38.78 347 PRO A O 1
ATOM 2611 N N . ASP A 1 348 ? 31.082 -21.058 -24.009 1.00 35.12 348 ASP A N 1
ATOM 2612 C CA . ASP A 1 348 ? 29.814 -21.036 -23.280 1.00 35.12 348 ASP A CA 1
ATOM 2613 C C . ASP A 1 348 ? 29.590 -19.706 -22.565 1.00 35.12 348 ASP A C 1
ATOM 2615 O O . ASP A 1 348 ? 30.306 -19.340 -21.624 1.00 35.12 348 ASP A O 1
ATOM 2619 N N . ALA A 1 349 ? 28.590 -18.965 -23.042 1.00 40.41 349 ALA A N 1
ATOM 2620 C CA . ALA A 1 349 ? 28.149 -17.739 -22.415 1.00 40.41 349 ALA A CA 1
ATOM 2621 C C . ALA A 1 349 ? 27.595 -18.095 -21.033 1.00 40.41 349 ALA A C 1
ATOM 2623 O O . ALA A 1 349 ? 26.398 -18.335 -20.865 1.00 40.41 349 ALA A O 1
ATOM 2624 N N . ARG A 1 350 ? 28.471 -18.116 -20.020 1.00 36.28 350 ARG A N 1
ATOM 2625 C CA . ARG A 1 350 ? 28.034 -18.068 -18.629 1.00 36.28 350 ARG A CA 1
ATOM 2626 C C . ARG A 1 350 ? 27.079 -16.878 -18.512 1.00 36.28 350 ARG A C 1
ATOM 2628 O O . ARG A 1 350 ? 27.390 -15.801 -19.034 1.00 36.28 350 ARG A O 1
ATOM 2635 N N . PRO A 1 351 ? 25.913 -17.054 -17.873 1.00 33.34 351 PRO A N 1
ATOM 2636 C CA . PRO A 1 351 ? 24.938 -15.986 -17.750 1.00 33.34 351 PRO A CA 1
ATOM 2637 C C . PRO A 1 351 ? 25.621 -14.751 -17.166 1.00 33.34 351 PRO A C 1
ATOM 2639 O O . PRO A 1 351 ? 26.301 -14.846 -16.145 1.00 33.34 351 PRO A O 1
ATOM 2642 N N . TYR A 1 352 ? 25.448 -13.611 -17.839 1.00 37.22 352 TYR A N 1
ATOM 2643 C CA . TYR A 1 352 ? 25.904 -12.297 -17.393 1.00 37.22 352 TYR A CA 1
ATOM 2644 C C . TYR A 1 352 ? 25.424 -12.063 -15.952 1.00 37.22 352 TYR A C 1
ATOM 2646 O O . TYR A 1 352 ? 24.282 -11.664 -15.708 1.00 37.22 352 TYR A O 1
ATOM 2654 N N . THR A 1 353 ? 26.287 -12.332 -14.978 1.00 31.77 353 THR A N 1
ATOM 2655 C CA . THR A 1 353 ? 26.087 -11.926 -13.596 1.00 31.77 353 THR A CA 1
ATOM 2656 C C . THR A 1 353 ? 26.386 -10.437 -13.539 1.00 31.77 353 THR A C 1
ATOM 2658 O O . THR A 1 353 ? 27.496 -9.987 -13.814 1.00 31.77 353 THR A O 1
ATOM 2661 N N . PHE A 1 354 ? 25.360 -9.640 -13.238 1.00 32.38 354 PHE A N 1
ATOM 2662 C CA . PHE A 1 354 ? 25.542 -8.225 -12.938 1.00 32.38 354 PHE A CA 1
ATOM 2663 C C . PHE A 1 354 ? 26.581 -8.102 -11.821 1.00 32.38 354 PHE A C 1
ATOM 2665 O O . PHE A 1 354 ? 26.359 -8.582 -10.706 1.00 32.38 354 PHE A O 1
ATOM 2672 N N . GLY A 1 355 ? 27.713 -7.475 -12.142 1.00 28.25 355 GLY A N 1
ATOM 2673 C CA . GLY A 1 355 ? 28.736 -7.123 -11.174 1.00 28.25 355 GLY A CA 1
ATOM 2674 C C . GLY A 1 355 ? 28.103 -6.365 -10.013 1.00 28.25 355 GLY A C 1
ATOM 2675 O O . GLY A 1 355 ? 27.424 -5.352 -10.200 1.00 28.25 355 GLY A O 1
ATOM 2676 N N . LYS A 1 356 ? 28.310 -6.894 -8.806 1.00 30.09 356 LYS A N 1
ATOM 2677 C CA . LYS A 1 356 ? 28.132 -6.156 -7.561 1.00 30.09 356 LYS A CA 1
ATOM 2678 C C . LYS A 1 356 ? 29.094 -4.970 -7.613 1.00 30.09 356 LYS A C 1
ATOM 2680 O O . LYS A 1 356 ? 30.295 -5.152 -7.458 1.00 30.09 356 LYS A O 1
ATOM 2685 N N . VAL A 1 357 ? 28.566 -3.777 -7.860 1.00 32.16 357 VAL A N 1
ATOM 2686 C CA . VAL A 1 357 ? 29.273 -2.538 -7.526 1.00 32.16 357 VAL A CA 1
ATOM 2687 C C . VAL A 1 357 ? 29.218 -2.411 -6.001 1.00 32.16 357 VAL A C 1
ATOM 2689 O O . VAL A 1 357 ? 28.140 -2.587 -5.418 1.00 32.16 357 VAL A O 1
ATOM 2692 N N . ALA A 1 358 ? 30.397 -2.231 -5.404 1.00 34.03 358 ALA A N 1
ATOM 2693 C CA . ALA A 1 358 ? 30.678 -2.205 -3.968 1.00 34.03 358 ALA A CA 1
ATOM 2694 C C . ALA A 1 358 ? 29.733 -1.293 -3.162 1.00 34.03 358 ALA A C 1
ATOM 2696 O O . ALA A 1 358 ? 29.350 -0.214 -3.672 1.00 34.03 358 ALA A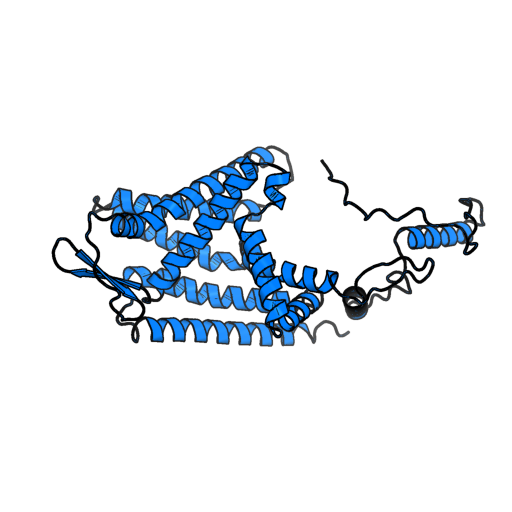 O 1
#

Radius of gyration: 27.22 Å; chains: 1; bounding box: 70×39×76 Å

Sequence (358 aa):
MSGYGAEPALHRVALRDATLATALVVAAVWAGSRAGRDLDPALLGYLGATIVATFALTWRVSAFWRRLPSAFYGRALLTALRDPWRARTVFHAAAIDLGTQRFIAARSRTRWLAHLALSLGTLTSFAITVPLVFGWIHFAADGQDHYRPVVLGIVLGRFALDGGAAWLAFHALALAGGAVAFGATYFLTARLRRRALPGVTDPGHVLPLALLLFVALSGLALPASRNHAELFPAVSLLHEAAVVVLLVGLPFSKLAHVLIRPLQLGARVVRASTEWSACGMCGARLAPSVQVAAVQALLAARGARLAGHLQQCPPCRRRSTAAAQARLLGARFHPDLVDTSPQARVPDARPYTFGKVA